Protein AF-A0A2H3NJK3-F1 (afdb_monomer_lite)

pLDDT: mean 88.52, std 10.01, range [48.5, 97.75]

InterPro domains:
  IPR049500 Peptidase M50B-like [PF13398] (13-156)
  IPR049500 Peptidase M50B-like [PF13398] (174-285)

Sequence (298 aa):
MTSRSAQTLLAAAVAVVAVCMMVPYGMWLIYPFDLVGTFIHEAGHALAAVGTGGSVEQFVIRLDTSGYVSYRGGVRLIATPAGYLSSVAVGAALLVAGTQATRVRTALWSTAGGLLVVTAFFSGYGASLLAFGAFISGLLMCAFARTSGSQAQAALHSTAGSAPRRPARSWPRRLALFAGLALMGGALVYIFITGGLLAWAVGGLMALVLWSVAAYAPPRWQQGTVIFLGVQLALDGLNSILTLWTLTRSDHAHNDAATMAGLTGLPAEFWAGAWGLLSLLVIAGALRHYGRTTQTPA

Radius of gyration: 23.92 Å; chains: 1; bounding box: 52×49×86 Å

Organism: NCBI:txid1469170

Secondary structure (DSSP, 8-state):
--HHHHHHHHHHHHHHHHHHHHSTTHHHHHHHHHHHHHHHHHHHHHHHHHHTT-EEEEEEE-TTS-EEEEEESS-HHHHHHHHHHHHHHHHHHHHHHTT-HHHHHHHHHHHHHHHHHHHHHHSBSS-HHHHHHHHHHHHHHHHHHHHHHHHHHHHHHHTTTS--PPPP--HHHHHHHHHHHHHHHHHHHHHHHTT-HHHHHHHHHHHHHHHHHHHHS-HHHHHHHHHHHHHHHHHHHHHHHHHHHHHHTSTT---HHHHHHHHHSS-HHHHHHHHHHHHHHHHHHHHHHHHHHHHS--

Foldseek 3Di:
DALVLLVVLLVVLLCLLVVLVVDVNSCVVCQLLLLVLQLQLQLQLQCQQVVQPKHWFAWAGDSVSHIHTDIGHGDLVRNLLRSLQRLLLLLLVLLLLLLPLVSLLVNLLVLLVSLVVSLCCHQFGRCSVVLVVLLVQLVVLLVVLVVVVVVLVVVCVVCVPDDDDDRDPNVVSVVSNVSSVCSNVVSQVRSVVRNRNVSCCSSVVSSVVSVCCSVPNDSSSSSSVSSSSSSSSLVSSLVVLVVQLVVLPPPDDDGSLVVVCVVPVDRSNVVSVVSNVVSVVSNVVSVVSSVVSNPDDD

Structure (mmCIF, N/CA/C/O backbone):
data_AF-A0A2H3NJK3-F1
#
_entry.id   AF-A0A2H3NJK3-F1
#
loop_
_atom_site.group_PDB
_atom_site.id
_atom_site.type_symbol
_atom_site.label_atom_id
_atom_site.label_alt_id
_atom_site.label_comp_id
_atom_site.label_asym_id
_atom_site.label_entity_id
_atom_site.label_seq_id
_atom_site.pdbx_PDB_ins_code
_atom_site.Cartn_x
_atom_site.Cartn_y
_atom_site.Cartn_z
_atom_site.occupancy
_atom_site.B_iso_or_equiv
_atom_site.auth_seq_id
_atom_site.auth_comp_id
_atom_site.auth_asym_id
_atom_site.auth_atom_id
_atom_site.pdbx_PDB_model_num
ATOM 1 N N . MET A 1 1 ? -25.051 11.080 6.858 1.00 52.09 1 MET A N 1
ATOM 2 C CA . MET A 1 1 ? -23.961 12.039 6.551 1.00 52.09 1 MET A CA 1
ATOM 3 C C . MET A 1 1 ? -24.199 12.557 5.143 1.00 52.09 1 MET A C 1
ATOM 5 O O . MET A 1 1 ? -24.591 11.757 4.306 1.00 52.09 1 MET A O 1
ATOM 9 N N . THR A 1 2 ? -24.096 13.867 4.911 1.00 57.91 2 THR A N 1
ATOM 10 C CA . THR A 1 2 ? -24.557 14.514 3.669 1.00 57.91 2 THR A CA 1
ATOM 11 C C . THR A 1 2 ? -23.484 14.485 2.582 1.00 57.91 2 THR A C 1
ATOM 13 O O . THR A 1 2 ? -22.291 14.499 2.870 1.00 57.91 2 THR A O 1
ATOM 16 N N . SER A 1 3 ? -23.890 14.494 1.316 1.00 63.75 3 SER A N 1
ATOM 17 C CA . SER A 1 3 ? -22.975 14.514 0.169 1.00 63.75 3 SER A CA 1
ATOM 18 C C . SER A 1 3 ? -21.957 15.664 0.183 1.00 63.75 3 SER A C 1
ATOM 20 O O . SER A 1 3 ? -20.823 15.497 -0.269 1.00 63.75 3 SER A O 1
ATOM 22 N N . ARG A 1 4 ? -22.330 16.810 0.767 1.00 69.81 4 ARG A N 1
ATOM 23 C CA . ARG A 1 4 ? -21.451 17.976 0.938 1.00 69.81 4 ARG A CA 1
ATOM 24 C C . ARG A 1 4 ? -20.228 17.674 1.806 1.00 69.81 4 ARG A C 1
ATOM 26 O O . ARG A 1 4 ? -19.156 18.181 1.503 1.00 69.81 4 ARG A O 1
ATOM 33 N N . SER A 1 5 ? -20.344 16.824 2.835 1.00 77.75 5 SER A N 1
ATOM 34 C CA . SER A 1 5 ? -19.193 16.509 3.695 1.00 77.75 5 SER A CA 1
ATOM 35 C C . SER A 1 5 ? -18.137 15.667 2.975 1.00 77.75 5 SER A C 1
ATOM 37 O O . SER A 1 5 ? -16.946 15.837 3.211 1.00 77.75 5 SER A O 1
ATOM 39 N N . ALA A 1 6 ? -18.556 14.782 2.069 1.00 82.44 6 ALA A N 1
ATOM 40 C CA . ALA A 1 6 ? -17.645 13.973 1.263 1.00 82.44 6 ALA A CA 1
ATOM 41 C C . ALA A 1 6 ? -16.830 14.862 0.305 1.00 82.44 6 ALA A C 1
ATOM 43 O O . ALA A 1 6 ? -15.604 14.815 0.305 1.00 82.44 6 ALA A O 1
ATOM 44 N N . GLN A 1 7 ? -17.492 15.768 -0.424 1.00 86.19 7 GLN A N 1
ATOM 45 C CA . GLN A 1 7 ? -16.813 16.721 -1.313 1.00 86.19 7 GLN A CA 1
ATOM 46 C C . GLN A 1 7 ? -15.809 17.606 -0.568 1.00 86.19 7 GLN A C 1
ATOM 48 O O . GLN A 1 7 ? -14.695 17.797 -1.049 1.00 86.19 7 GLN A O 1
ATOM 53 N N . THR A 1 8 ? -16.165 18.099 0.624 1.00 89.00 8 THR A N 1
ATOM 54 C CA . THR A 1 8 ? -15.231 18.885 1.442 1.00 89.00 8 THR A CA 1
ATOM 55 C C . THR A 1 8 ? -14.030 18.063 1.899 1.00 89.00 8 THR A C 1
ATOM 57 O O . THR A 1 8 ? -12.921 18.582 1.897 1.00 89.00 8 THR A O 1
ATOM 60 N N . LEU A 1 9 ? -14.221 16.784 2.251 1.00 92.06 9 LEU A N 1
ATOM 61 C CA . LEU A 1 9 ? -13.120 15.896 2.638 1.00 92.06 9 LEU A CA 1
ATOM 62 C C . LEU A 1 9 ? -12.199 15.593 1.456 1.00 92.06 9 LEU A C 1
ATOM 64 O O . LEU A 1 9 ? -10.986 15.597 1.627 1.00 92.06 9 LEU A O 1
ATOM 68 N N . LEU A 1 10 ? -12.756 15.373 0.262 1.00 93.50 10 LEU A N 1
ATOM 69 C CA . LEU A 1 10 ? -11.970 15.176 -0.955 1.00 93.50 10 LEU A CA 1
ATOM 70 C C . LEU A 1 10 ? -11.161 16.426 -1.304 1.00 93.50 10 LEU A C 1
ATOM 72 O O . LEU A 1 10 ? -9.958 16.326 -1.516 1.00 93.50 10 LEU A O 1
ATOM 76 N N . ALA A 1 11 ? -11.801 17.598 -1.324 1.00 92.88 11 ALA A N 1
ATOM 77 C CA . ALA A 1 11 ? -11.120 18.859 -1.602 1.00 92.88 11 ALA A CA 1
ATOM 78 C C . ALA A 1 11 ? -10.016 19.139 -0.573 1.00 92.88 11 ALA A C 1
ATOM 80 O O . ALA A 1 11 ? -8.909 19.511 -0.952 1.00 92.88 11 ALA A O 1
ATOM 81 N N . ALA A 1 12 ? -10.289 18.898 0.714 1.00 94.62 12 ALA A N 1
ATOM 82 C CA . ALA A 1 12 ? -9.295 19.026 1.773 1.00 94.62 12 ALA A CA 1
ATOM 83 C C . ALA A 1 12 ? -8.137 18.036 1.594 1.00 94.62 12 ALA A C 1
ATOM 85 O O . ALA A 1 12 ? -6.987 18.444 1.690 1.00 94.62 12 ALA A O 1
ATOM 86 N N . ALA A 1 13 ? -8.411 16.764 1.290 1.00 94.94 13 ALA A N 1
ATOM 87 C CA . ALA A 1 13 ? -7.374 15.763 1.050 1.00 94.94 13 ALA A CA 1
ATOM 88 C C . ALA A 1 13 ? -6.483 16.143 -0.141 1.00 94.94 13 ALA A C 1
ATOM 90 O O . ALA A 1 13 ? -5.266 16.157 -0.003 1.00 94.94 13 ALA A O 1
ATOM 91 N N . VAL A 1 14 ? -7.075 16.523 -1.279 1.00 94.44 14 VAL A N 1
ATOM 92 C CA . VAL A 1 14 ? -6.327 16.987 -2.461 1.00 94.44 14 VAL A CA 1
ATOM 93 C C . VAL A 1 14 ? -5.483 18.212 -2.126 1.00 94.44 14 VAL A C 1
ATOM 95 O O . VAL A 1 14 ? -4.304 18.239 -2.464 1.00 94.44 14 VAL A O 1
ATOM 98 N N . ALA A 1 15 ? -6.054 19.200 -1.433 1.00 93.31 15 ALA A N 1
ATOM 99 C CA . ALA A 1 15 ? -5.327 20.399 -1.036 1.00 93.31 15 ALA A CA 1
ATOM 100 C C . ALA A 1 15 ? -4.159 20.071 -0.098 1.00 93.31 15 ALA A C 1
ATOM 102 O O . ALA A 1 15 ? -3.058 20.555 -0.323 1.00 93.31 15 ALA A O 1
ATOM 103 N N . VAL A 1 16 ? -4.372 19.226 0.916 1.00 93.81 16 VAL A N 1
ATOM 104 C CA . VAL A 1 16 ? -3.317 18.817 1.854 1.00 93.81 16 VAL A CA 1
ATOM 105 C C . VAL A 1 16 ? -2.183 18.121 1.113 1.00 93.81 16 VAL A C 1
ATOM 107 O O . VAL A 1 16 ? -1.038 18.534 1.273 1.00 93.81 16 VAL A O 1
ATOM 110 N N . VAL A 1 17 ? -2.482 17.122 0.277 1.00 92.44 17 VAL A N 1
ATOM 111 C CA . VAL A 1 17 ? -1.447 16.390 -0.468 1.00 92.44 17 VAL A CA 1
ATOM 112 C C . VAL A 1 17 ? -0.703 17.328 -1.418 1.00 92.44 17 VAL A C 1
ATOM 114 O O . VAL A 1 17 ? 0.519 17.410 -1.355 1.00 92.44 17 VAL A O 1
ATOM 117 N N . ALA A 1 18 ? -1.421 18.116 -2.224 1.00 89.88 18 ALA A N 1
ATOM 118 C CA . ALA A 1 18 ? -0.808 19.052 -3.163 1.00 89.88 18 ALA A CA 1
ATOM 119 C C . ALA A 1 18 ? 0.072 20.097 -2.458 1.00 89.88 18 ALA A C 1
ATOM 121 O O . ALA A 1 18 ? 1.191 20.348 -2.890 1.00 89.88 18 ALA A O 1
ATOM 122 N N . VAL A 1 19 ? -0.391 20.680 -1.348 1.00 91.12 19 VAL A N 1
ATOM 123 C CA . VAL A 1 19 ? 0.400 21.643 -0.566 1.00 91.12 19 VAL A CA 1
ATOM 124 C C . VAL A 1 19 ? 1.638 20.976 0.028 1.00 91.12 19 VAL A C 1
ATOM 126 O O . VAL A 1 19 ? 2.724 21.549 -0.049 1.00 91.12 19 VAL A O 1
ATOM 129 N N . CYS A 1 20 ? 1.514 19.760 0.567 1.00 90.56 20 CYS A N 1
ATOM 130 C CA . CYS A 1 20 ? 2.657 19.025 1.114 1.00 90.56 20 CYS A CA 1
ATOM 131 C C . CYS A 1 20 ? 3.730 18.743 0.054 1.00 90.56 20 CYS A C 1
ATOM 133 O O . CYS A 1 20 ? 4.914 18.781 0.376 1.00 90.56 20 CYS A O 1
ATOM 135 N N . MET A 1 21 ? 3.335 18.530 -1.203 1.00 85.25 21 MET A N 1
ATOM 136 C CA . MET A 1 21 ? 4.277 18.351 -2.311 1.00 85.25 21 MET A CA 1
ATOM 137 C C . MET A 1 21 ? 4.976 19.652 -2.740 1.00 85.25 21 MET A C 1
ATOM 139 O O . MET A 1 21 ? 6.043 19.594 -3.344 1.00 85.25 21 MET A O 1
ATOM 143 N N . MET A 1 22 ? 4.396 20.825 -2.458 1.00 85.69 22 MET A N 1
ATOM 144 C CA . MET A 1 22 ? 4.922 22.124 -2.911 1.00 85.69 22 MET A CA 1
ATOM 145 C C . MET A 1 22 ? 5.728 22.873 -1.841 1.00 85.69 22 MET A C 1
ATOM 147 O O . MET A 1 22 ? 6.575 23.702 -2.172 1.00 85.69 22 MET A O 1
ATOM 151 N N . VAL A 1 23 ? 5.447 22.639 -0.557 1.00 88.06 23 VAL A N 1
ATOM 152 C CA . VAL A 1 23 ? 6.047 23.394 0.553 1.00 88.06 23 VAL A CA 1
ATOM 153 C C . VAL A 1 23 ? 7.302 22.683 1.079 1.00 88.06 23 VAL A C 1
ATOM 155 O O . VAL A 1 23 ? 7.277 21.462 1.268 1.00 88.06 23 VAL A O 1
ATOM 158 N N . PRO A 1 24 ? 8.389 23.418 1.396 1.00 80.44 24 PRO A N 1
ATOM 159 C CA . PRO A 1 24 ? 9.543 22.856 2.089 1.00 80.44 24 PRO A CA 1
ATOM 160 C C . PRO A 1 24 ? 9.114 22.101 3.350 1.00 80.44 24 PRO A C 1
ATOM 162 O O . PRO A 1 24 ? 8.311 22.593 4.138 1.00 80.44 24 PRO A O 1
ATOM 165 N N . TYR A 1 25 ? 9.650 20.899 3.538 1.00 84.50 25 TYR A N 1
ATOM 166 C CA . TYR A 1 25 ? 9.300 19.963 4.612 1.00 84.50 25 TYR A CA 1
ATOM 167 C C . TYR A 1 25 ? 7.907 19.318 4.556 1.00 84.50 25 TYR A C 1
ATOM 169 O O . TYR A 1 25 ? 7.662 18.398 5.335 1.00 84.50 25 TYR A O 1
ATOM 177 N N . GLY A 1 26 ? 7.021 19.707 3.633 1.00 84.62 26 GLY A N 1
ATOM 178 C CA . GLY A 1 26 ? 5.710 19.067 3.476 1.00 84.62 26 GLY A CA 1
ATOM 179 C C . GLY A 1 26 ? 5.817 17.570 3.160 1.00 84.62 26 GLY A C 1
ATOM 180 O O . GLY A 1 26 ? 5.035 16.771 3.672 1.00 84.62 26 GLY A O 1
ATOM 181 N N . MET A 1 27 ? 6.877 17.176 2.449 1.00 84.88 27 MET A N 1
ATOM 182 C CA . MET A 1 27 ? 7.218 15.774 2.196 1.00 84.88 27 MET A CA 1
ATOM 183 C C . MET A 1 27 ? 7.391 14.952 3.480 1.00 84.88 27 MET A C 1
ATOM 185 O O . MET A 1 27 ? 6.996 13.798 3.495 1.00 84.88 27 MET A O 1
ATOM 189 N N . TRP A 1 28 ? 7.890 15.517 4.589 1.00 87.69 28 TRP A N 1
ATOM 190 C CA . TRP A 1 28 ? 8.023 14.766 5.850 1.00 87.69 28 TRP A CA 1
ATOM 191 C C . TRP A 1 28 ? 6.674 14.385 6.462 1.00 87.69 28 TRP A C 1
ATOM 193 O O . TRP A 1 28 ? 6.583 13.381 7.167 1.00 87.69 28 TRP A O 1
ATOM 203 N N . LEU A 1 29 ? 5.627 15.174 6.200 1.00 88.56 29 LEU A N 1
ATOM 204 C CA . LEU A 1 29 ? 4.284 14.891 6.695 1.00 88.56 29 LEU A CA 1
ATOM 205 C C . LEU A 1 29 ? 3.629 13.743 5.918 1.00 88.56 29 LEU A C 1
ATOM 207 O O . LEU A 1 29 ? 2.942 12.916 6.518 1.00 88.56 29 LEU A O 1
ATOM 211 N N . ILE A 1 30 ? 3.850 13.688 4.600 1.00 90.12 30 ILE A N 1
ATOM 212 C CA . ILE A 1 30 ? 3.284 12.646 3.732 1.00 90.12 30 ILE A CA 1
ATOM 213 C C . ILE A 1 30 ? 4.180 11.410 3.584 1.00 90.12 30 ILE A C 1
ATOM 215 O O . ILE A 1 30 ? 3.674 10.340 3.262 1.00 90.12 30 ILE A O 1
ATOM 219 N N . TYR A 1 31 ? 5.460 11.510 3.947 1.00 92.50 31 TYR A N 1
ATOM 220 C CA . TYR A 1 31 ? 6.465 10.445 3.892 1.00 92.50 31 TYR A CA 1
ATOM 221 C C . TYR A 1 31 ? 5.995 9.055 4.367 1.00 92.50 31 TYR A C 1
ATOM 223 O O . TYR A 1 31 ? 6.188 8.081 3.637 1.00 92.50 31 TYR A O 1
ATOM 231 N N . PRO A 1 32 ? 5.357 8.889 5.548 1.00 91.62 32 PRO A N 1
ATOM 232 C CA . PRO A 1 32 ? 4.883 7.568 5.966 1.00 91.62 32 PRO A CA 1
ATOM 233 C C . PRO A 1 32 ? 3.800 6.991 5.041 1.00 91.62 32 PRO A C 1
ATOM 235 O O . PRO A 1 32 ? 3.645 5.774 4.981 1.00 91.62 32 PRO A O 1
ATOM 238 N N . PHE A 1 33 ? 3.059 7.833 4.318 1.00 93.25 33 PHE A N 1
ATOM 239 C CA . PHE A 1 33 ? 2.086 7.407 3.317 1.00 93.25 33 PHE A CA 1
ATOM 240 C C . PHE A 1 33 ? 2.730 7.160 1.945 1.00 93.25 33 PHE A C 1
ATOM 242 O O . PHE A 1 33 ? 2.293 6.240 1.259 1.00 93.25 33 PHE A O 1
ATOM 249 N N . ASP A 1 34 ? 3.797 7.877 1.587 1.00 93.25 34 ASP A N 1
ATOM 250 C CA . ASP A 1 34 ? 4.602 7.598 0.383 1.00 93.25 34 ASP A CA 1
ATOM 251 C C . ASP A 1 34 ? 5.285 6.226 0.477 1.00 93.25 34 ASP A C 1
ATOM 253 O O . ASP A 1 34 ? 5.268 5.434 -0.466 1.00 93.25 34 ASP A O 1
ATOM 257 N N . LEU A 1 35 ? 5.791 5.867 1.664 1.00 94.88 35 LEU A N 1
ATOM 258 C CA . LEU A 1 35 ? 6.289 4.513 1.930 1.00 94.88 35 LEU A CA 1
ATOM 259 C C . LEU A 1 35 ? 5.201 3.446 1.745 1.00 94.88 35 LEU A C 1
ATOM 261 O O . LEU A 1 35 ? 5.496 2.333 1.312 1.00 94.88 35 LEU A O 1
ATOM 265 N N . VAL A 1 36 ? 3.940 3.765 2.053 1.00 94.62 36 VAL A N 1
ATOM 266 C CA . VAL A 1 36 ? 2.805 2.859 1.815 1.00 94.62 36 VAL A CA 1
ATOM 267 C C . VAL A 1 36 ? 2.442 2.797 0.334 1.00 94.62 36 VAL A C 1
ATOM 269 O O . VAL A 1 36 ? 2.119 1.713 -0.148 1.00 94.62 36 VAL A O 1
ATOM 272 N N . GLY A 1 37 ? 2.534 3.909 -0.398 1.00 95.56 37 GLY A N 1
ATOM 273 C CA . GLY A 1 37 ? 2.406 3.934 -1.859 1.00 95.56 37 GLY A CA 1
ATOM 274 C C . GLY A 1 37 ? 3.435 3.031 -2.531 1.00 95.56 37 GLY A C 1
ATOM 275 O O . GLY A 1 37 ? 3.069 2.142 -3.301 1.00 95.56 37 GLY A O 1
ATOM 276 N N . THR A 1 38 ? 4.693 3.152 -2.109 1.00 95.69 38 THR A N 1
ATOM 277 C CA . THR A 1 38 ? 5.795 2.270 -2.519 1.00 95.69 38 THR A CA 1
ATOM 278 C C . THR A 1 38 ? 5.510 0.816 -2.144 1.00 95.69 38 THR A C 1
ATOM 280 O O . THR A 1 38 ? 5.643 -0.083 -2.965 1.00 95.69 38 THR A O 1
ATOM 283 N N . PHE A 1 39 ? 5.047 0.554 -0.919 1.00 96.31 39 PHE A N 1
ATOM 284 C CA . PHE A 1 39 ? 4.693 -0.798 -0.489 1.00 96.31 39 PHE A CA 1
ATOM 285 C C . PHE A 1 39 ? 3.601 -1.421 -1.370 1.00 96.31 39 PHE A C 1
ATOM 287 O O . PHE A 1 39 ? 3.710 -2.584 -1.746 1.00 96.31 39 PHE A O 1
ATOM 294 N N . ILE A 1 40 ? 2.548 -0.671 -1.704 1.00 97.00 40 ILE A N 1
ATOM 295 C CA . ILE A 1 40 ? 1.446 -1.148 -2.555 1.00 97.00 40 ILE A CA 1
ATOM 296 C C . ILE A 1 40 ? 1.909 -1.358 -4.003 1.00 97.00 40 ILE A C 1
ATOM 298 O O . ILE A 1 40 ? 1.452 -2.304 -4.653 1.00 97.00 40 ILE A O 1
ATOM 302 N N . HIS A 1 41 ? 2.832 -0.525 -4.481 1.00 96.62 41 HIS A N 1
ATOM 303 C CA . HIS A 1 41 ? 3.481 -0.686 -5.777 1.00 96.62 41 HIS A CA 1
ATOM 304 C C . HIS A 1 41 ? 4.244 -2.015 -5.836 1.00 96.62 41 HIS A C 1
ATOM 306 O O . HIS A 1 41 ? 3.923 -2.898 -6.630 1.00 96.62 41 HIS A O 1
ATOM 312 N N . GLU A 1 42 ? 5.167 -2.233 -4.902 1.00 96.62 42 GLU A N 1
ATOM 313 C CA . GLU A 1 42 ? 5.924 -3.484 -4.818 1.00 96.62 42 GLU A CA 1
ATOM 314 C C . GLU A 1 42 ? 5.009 -4.703 -4.612 1.00 96.62 42 GLU A C 1
ATOM 316 O O . GLU A 1 42 ? 5.188 -5.763 -5.221 1.00 96.62 42 GLU A O 1
ATOM 321 N N . ALA A 1 43 ? 3.953 -4.550 -3.808 1.00 96.62 43 ALA A N 1
ATOM 322 C CA . ALA A 1 43 ? 2.951 -5.591 -3.609 1.00 96.62 43 ALA A CA 1
ATOM 323 C C . ALA A 1 43 ? 2.230 -5.952 -4.912 1.00 96.62 43 ALA A C 1
ATOM 325 O O . ALA A 1 43 ? 1.889 -7.116 -5.111 1.00 96.62 43 ALA A O 1
ATOM 326 N N . GLY A 1 44 ? 2.016 -4.983 -5.805 1.00 97.44 44 GLY A N 1
ATOM 327 C CA . GLY A 1 44 ? 1.441 -5.199 -7.129 1.00 97.44 44 GLY A CA 1
ATOM 328 C C . GLY A 1 44 ? 2.265 -6.187 -7.948 1.00 97.44 44 GLY A C 1
ATOM 329 O O . GLY A 1 44 ? 1.721 -7.194 -8.409 1.00 97.44 44 GLY A O 1
ATOM 330 N N . HIS A 1 45 ? 3.577 -5.959 -8.062 1.00 97.06 45 HIS A N 1
ATOM 331 C CA . HIS A 1 45 ? 4.485 -6.887 -8.745 1.00 97.06 45 HIS A CA 1
ATOM 332 C C . HIS A 1 45 ? 4.469 -8.275 -8.104 1.00 97.06 45 HIS A C 1
ATOM 334 O O . HIS A 1 45 ? 4.294 -9.276 -8.800 1.00 97.06 45 HIS A O 1
ATOM 340 N N . ALA A 1 46 ? 4.601 -8.334 -6.775 1.00 96.00 46 ALA A N 1
ATOM 341 C CA . ALA A 1 46 ? 4.622 -9.577 -6.010 1.00 96.00 46 ALA A CA 1
ATOM 342 C C . ALA A 1 46 ? 3.347 -10.413 -6.216 1.00 96.00 46 ALA A C 1
ATOM 344 O O . ALA A 1 46 ? 3.412 -11.599 -6.550 1.00 96.00 46 ALA A O 1
ATOM 345 N N . LEU A 1 47 ? 2.179 -9.786 -6.058 1.00 97.06 47 LEU A N 1
ATOM 346 C CA . LEU A 1 47 ? 0.882 -10.443 -6.199 1.00 97.06 47 LEU A CA 1
ATOM 347 C C . LEU A 1 47 ? 0.628 -10.892 -7.637 1.00 97.06 47 LEU A C 1
ATOM 349 O O . LEU A 1 47 ? 0.121 -11.991 -7.846 1.00 97.06 47 LEU A O 1
ATOM 353 N N . ALA A 1 48 ? 0.999 -10.082 -8.628 1.00 97.75 48 ALA A N 1
ATOM 354 C CA . ALA A 1 48 ? 0.847 -10.442 -10.032 1.00 97.75 48 ALA A CA 1
ATOM 355 C C . ALA A 1 48 ? 1.797 -11.575 -10.451 1.00 97.75 48 ALA A C 1
ATOM 357 O O . ALA A 1 48 ? 1.383 -12.488 -11.168 1.00 97.75 48 ALA A O 1
ATOM 358 N N . ALA A 1 49 ? 3.043 -11.570 -9.971 1.00 96.81 49 ALA A N 1
ATOM 359 C CA . ALA A 1 49 ? 3.990 -12.655 -10.209 1.00 96.81 49 ALA A CA 1
ATOM 360 C C . ALA A 1 49 ? 3.467 -13.979 -9.636 1.00 96.81 49 ALA A C 1
ATOM 362 O O . ALA A 1 49 ? 3.364 -14.966 -10.362 1.00 96.81 49 ALA A O 1
ATOM 363 N N . VAL A 1 50 ? 3.051 -13.993 -8.366 1.00 95.75 50 VAL A N 1
ATOM 364 C CA . VAL A 1 50 ? 2.507 -15.199 -7.716 1.00 95.75 50 VAL A CA 1
ATOM 365 C C . VAL A 1 50 ? 1.188 -15.636 -8.346 1.00 95.75 50 VAL A C 1
ATOM 367 O O . VAL A 1 50 ? 1.008 -16.813 -8.651 1.00 95.75 50 VAL A O 1
ATOM 370 N N . GLY A 1 51 ? 0.282 -14.694 -8.618 1.00 97.06 51 GLY A N 1
ATOM 371 C CA . GLY A 1 51 ? -1.013 -14.969 -9.245 1.00 97.06 51 GLY A CA 1
ATOM 372 C C . GLY A 1 51 ? -0.910 -15.546 -10.659 1.00 97.06 51 GLY A C 1
ATOM 373 O O . GLY A 1 51 ? -1.858 -16.160 -11.140 1.00 97.06 51 GLY A O 1
ATOM 374 N N . THR A 1 52 ? 0.244 -15.396 -11.311 1.00 97.56 52 THR A N 1
ATOM 375 C CA . THR A 1 52 ? 0.532 -15.959 -12.638 1.00 97.56 52 THR A CA 1
ATOM 376 C C . THR A 1 52 ? 1.449 -17.187 -12.587 1.00 97.56 52 THR A C 1
ATOM 378 O O . THR A 1 52 ? 1.959 -17.616 -13.621 1.00 97.56 52 THR A O 1
ATOM 381 N N . GLY A 1 53 ? 1.640 -17.781 -11.402 1.00 95.88 53 GLY A N 1
ATOM 382 C CA . GLY A 1 53 ? 2.395 -19.024 -11.204 1.00 95.88 53 GLY A CA 1
ATOM 383 C C . GLY A 1 53 ? 3.879 -18.839 -10.871 1.00 95.88 53 GLY A C 1
ATOM 384 O O . GLY A 1 53 ? 4.649 -19.788 -10.986 1.00 95.88 53 GLY A O 1
ATOM 385 N N . GLY A 1 54 ? 4.299 -17.629 -10.501 1.00 95.25 54 GLY A N 1
ATOM 386 C CA . GLY A 1 54 ? 5.651 -17.332 -10.030 1.00 95.25 54 GLY A CA 1
ATOM 387 C C . GLY A 1 54 ? 5.809 -17.400 -8.509 1.00 95.25 54 GLY A C 1
ATOM 388 O O . GLY A 1 54 ? 4.894 -17.752 -7.766 1.00 95.25 54 GLY A O 1
ATOM 389 N N . SER A 1 55 ? 6.991 -17.012 -8.039 1.00 93.06 55 SER A N 1
ATOM 390 C CA . SER A 1 55 ? 7.348 -16.901 -6.624 1.00 93.06 55 SER A CA 1
ATOM 391 C C . SER A 1 55 ? 8.164 -15.637 -6.371 1.00 93.06 55 SER A C 1
ATOM 393 O O . SER A 1 55 ? 9.052 -15.308 -7.158 1.00 93.06 55 SER A O 1
ATOM 395 N N . VAL A 1 56 ? 7.910 -14.962 -5.252 1.00 93.44 56 VAL A N 1
ATOM 396 C CA . VAL A 1 56 ? 8.702 -13.807 -4.806 1.00 93.44 56 VAL A CA 1
ATOM 397 C C . VAL A 1 56 ? 9.948 -14.296 -4.082 1.00 93.44 56 VAL A C 1
ATOM 399 O O . VAL A 1 56 ? 9.857 -15.110 -3.166 1.00 93.44 56 VAL A O 1
ATOM 402 N N . GLU A 1 57 ? 11.108 -13.793 -4.488 1.00 91.12 57 GLU A N 1
ATOM 403 C CA . GLU A 1 57 ? 12.387 -14.102 -3.847 1.00 91.12 57 GLU A CA 1
ATOM 404 C C . GLU A 1 57 ? 12.743 -13.076 -2.783 1.00 91.12 57 GLU A C 1
ATOM 406 O O . GLU A 1 57 ? 13.230 -13.431 -1.710 1.00 91.12 57 GLU A O 1
ATOM 411 N N . GLN A 1 58 ? 12.495 -11.805 -3.097 1.00 90.38 58 GLN A N 1
ATOM 412 C CA . GLN A 1 58 ? 12.852 -10.690 -2.244 1.00 90.38 58 GLN A CA 1
ATOM 413 C C . GLN A 1 58 ? 11.851 -9.550 -2.414 1.00 90.38 58 GLN A C 1
ATOM 415 O O . GLN 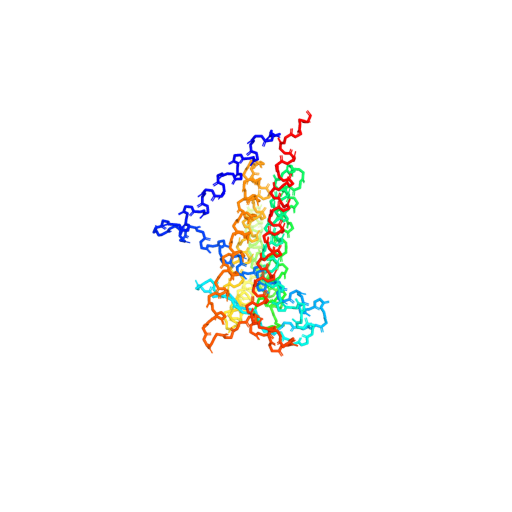A 1 58 ? 11.505 -9.190 -3.537 1.00 90.38 58 GLN A O 1
ATOM 420 N N . PHE A 1 59 ? 11.439 -8.966 -1.291 1.00 93.12 59 PHE A N 1
ATOM 421 C CA . PHE A 1 59 ? 10.620 -7.758 -1.219 1.00 93.12 59 PHE A CA 1
ATOM 422 C C . PHE A 1 59 ? 11.283 -6.778 -0.256 1.00 93.12 59 PHE A C 1
ATOM 424 O O . PHE A 1 59 ? 11.427 -7.081 0.934 1.00 93.12 59 PHE A O 1
ATOM 431 N N . VAL A 1 60 ? 11.693 -5.614 -0.756 1.00 91.50 60 VAL A N 1
ATOM 432 C CA . VAL A 1 60 ? 12.394 -4.604 0.044 1.00 91.50 60 VAL A CA 1
ATOM 433 C C . VAL A 1 60 ? 11.778 -3.233 -0.180 1.00 91.50 60 VAL A C 1
ATOM 435 O O . VAL A 1 60 ? 11.556 -2.811 -1.310 1.00 91.50 60 VAL A O 1
ATOM 438 N N . ILE A 1 61 ? 11.583 -2.518 0.925 1.00 94.12 61 ILE A N 1
ATOM 439 C CA . ILE A 1 61 ? 11.257 -1.091 0.950 1.00 94.12 61 ILE A CA 1
ATOM 440 C C . ILE A 1 61 ? 12.456 -0.359 1.543 1.00 94.12 61 ILE A C 1
ATOM 442 O O . ILE A 1 61 ? 13.059 -0.845 2.505 1.00 94.12 61 ILE A O 1
ATOM 446 N N . ARG A 1 62 ? 12.804 0.799 0.981 1.00 93.19 62 ARG A N 1
ATOM 447 C CA . ARG A 1 62 ? 13.916 1.646 1.427 1.00 93.19 62 ARG A CA 1
ATOM 448 C C . ARG A 1 62 ? 13.413 2.984 1.966 1.00 93.19 62 ARG A C 1
ATOM 450 O O . ARG A 1 62 ? 12.314 3.438 1.664 1.00 93.19 62 ARG A O 1
ATOM 457 N N . LEU A 1 63 ? 14.235 3.614 2.808 1.00 92.50 63 LEU A N 1
ATOM 458 C CA . LEU A 1 63 ? 13.902 4.890 3.455 1.00 92.50 63 LEU A CA 1
ATOM 459 C C . LEU A 1 63 ? 13.852 6.069 2.474 1.00 92.50 63 LEU A C 1
ATOM 461 O O . LEU A 1 63 ? 13.306 7.112 2.808 1.00 92.50 63 LEU A O 1
ATOM 465 N N . ASP A 1 64 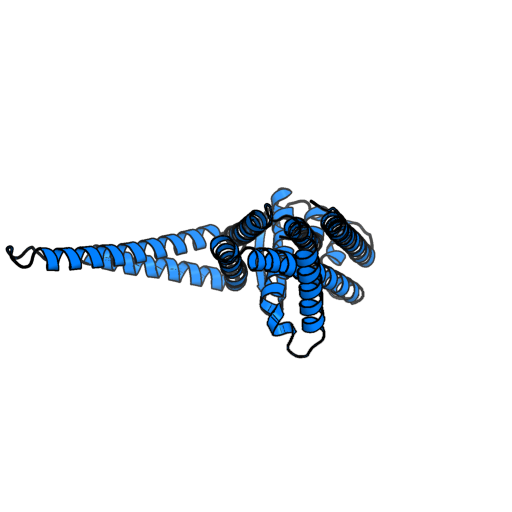? 14.394 5.923 1.274 1.00 92.06 64 ASP A N 1
ATOM 466 C CA . ASP A 1 64 ? 14.335 6.922 0.206 1.00 92.06 64 ASP A CA 1
ATOM 467 C C . ASP A 1 64 ? 13.041 6.827 -0.624 1.00 92.06 64 ASP A C 1
ATOM 469 O O . ASP A 1 64 ? 12.995 7.353 -1.731 1.00 92.06 64 ASP A O 1
ATOM 473 N N . THR A 1 65 ? 11.998 6.154 -0.112 1.00 91.62 65 THR A N 1
ATOM 474 C CA . THR A 1 65 ? 10.714 5.891 -0.801 1.00 91.62 65 THR A CA 1
ATOM 475 C C . THR A 1 65 ? 10.840 5.074 -2.086 1.00 91.62 65 THR A C 1
ATOM 477 O O . THR A 1 65 ? 9.914 5.009 -2.882 1.00 91.62 65 THR A O 1
ATOM 480 N N . SER A 1 66 ? 11.974 4.407 -2.294 1.00 91.12 66 SER A N 1
ATOM 481 C CA . SER A 1 66 ? 12.097 3.405 -3.345 1.00 91.12 66 SER A CA 1
ATOM 482 C C . SER A 1 66 ? 11.891 1.996 -2.790 1.00 91.12 66 SER A C 1
ATOM 484 O O . SER A 1 66 ? 12.036 1.732 -1.591 1.00 91.12 66 SER A O 1
ATOM 486 N N . GLY A 1 67 ? 11.565 1.069 -3.676 1.00 91.81 67 GLY A N 1
ATOM 487 C CA . GLY A 1 67 ? 11.437 -0.345 -3.375 1.00 91.81 67 GLY A CA 1
ATOM 488 C C . GLY A 1 67 ? 12.006 -1.176 -4.510 1.00 91.81 67 GLY A C 1
ATOM 489 O O . GLY A 1 67 ? 12.454 -0.641 -5.527 1.00 91.81 67 GLY A O 1
ATOM 490 N N . TYR A 1 68 ? 12.067 -2.481 -4.286 1.00 91.12 68 TYR A N 1
ATOM 491 C CA . TYR A 1 68 ? 12.137 -3.432 -5.384 1.00 91.12 68 TYR A CA 1
ATOM 492 C C . TYR A 1 68 ? 11.621 -4.797 -4.947 1.00 91.12 68 TYR A C 1
ATOM 494 O O . TYR A 1 68 ? 11.770 -5.216 -3.788 1.00 91.12 68 TYR A O 1
ATOM 502 N N . VAL A 1 69 ? 11.100 -5.527 -5.928 1.00 93.69 69 VAL A N 1
ATOM 503 C CA . VAL A 1 69 ? 10.718 -6.927 -5.803 1.00 93.69 69 VAL A CA 1
ATOM 504 C C . VAL A 1 69 ? 11.459 -7.758 -6.837 1.00 93.69 69 VAL A C 1
ATOM 506 O O . VAL A 1 69 ? 11.358 -7.527 -8.039 1.00 93.69 69 VAL A O 1
ATOM 509 N N . SER A 1 70 ? 12.177 -8.775 -6.359 1.00 92.06 70 SER A N 1
ATOM 510 C CA . SER A 1 70 ? 12.695 -9.845 -7.211 1.00 92.06 70 SER A CA 1
ATOM 511 C C . SER A 1 70 ? 11.741 -11.031 -7.164 1.00 92.06 70 SER A C 1
ATOM 513 O O . SER A 1 70 ? 11.343 -11.477 -6.084 1.00 92.06 70 SER A O 1
ATOM 515 N N . TYR A 1 71 ? 11.386 -11.563 -8.328 1.00 93.19 71 TYR A N 1
ATOM 516 C CA . TYR A 1 71 ? 10.528 -12.733 -8.465 1.00 93.19 71 TYR A CA 1
ATOM 517 C C . TYR A 1 71 ? 11.043 -13.663 -9.568 1.00 93.19 71 TYR A C 1
ATOM 519 O O . TYR A 1 71 ? 11.680 -13.234 -10.532 1.00 93.19 71 TYR A O 1
ATOM 527 N N . ARG A 1 72 ? 10.741 -14.956 -9.432 1.00 92.94 72 ARG A N 1
ATOM 528 C CA . ARG A 1 72 ? 11.012 -15.997 -10.433 1.00 92.94 72 ARG A CA 1
ATOM 529 C C . ARG A 1 72 ? 9.712 -16.582 -10.960 1.00 92.94 72 ARG A C 1
ATOM 531 O O . ARG A 1 72 ? 8.750 -16.743 -10.215 1.00 92.94 72 ARG A O 1
ATOM 538 N N . GLY A 1 73 ? 9.704 -16.949 -12.238 1.00 92.81 73 GLY A N 1
ATOM 539 C CA . GLY A 1 73 ? 8.496 -17.439 -12.902 1.00 92.81 73 GLY A CA 1
ATOM 540 C C . GLY A 1 73 ? 7.413 -16.362 -13.021 1.00 92.81 73 GLY A C 1
ATOM 541 O O . GLY A 1 73 ? 7.694 -15.167 -12.918 1.00 92.81 73 GLY A O 1
ATOM 542 N N . GLY A 1 74 ? 6.173 -16.792 -13.253 1.00 93.75 74 GLY A N 1
ATOM 543 C CA . GLY A 1 74 ? 5.055 -15.891 -13.525 1.00 93.75 74 GLY A CA 1
ATOM 544 C C . GLY A 1 74 ? 5.109 -15.255 -14.919 1.00 93.75 74 GLY A C 1
ATOM 545 O O . GLY A 1 74 ? 6.076 -15.387 -15.674 1.00 93.75 74 GLY A O 1
ATOM 546 N N . VAL A 1 75 ? 4.043 -14.546 -15.278 1.00 95.81 75 VAL A N 1
ATOM 547 C CA . VAL A 1 75 ? 3.933 -13.836 -16.555 1.00 95.81 75 VAL A CA 1
ATOM 548 C C . VAL A 1 75 ? 4.449 -12.413 -16.368 1.00 95.81 75 VAL A C 1
ATOM 550 O O . VAL A 1 75 ? 3.732 -11.537 -15.885 1.00 95.81 75 VAL A O 1
ATOM 553 N N . ARG A 1 76 ? 5.694 -12.162 -16.792 1.00 93.94 76 ARG A N 1
ATOM 554 C CA . ARG A 1 76 ? 6.349 -10.842 -16.665 1.00 93.94 76 ARG A CA 1
ATOM 555 C C . ARG A 1 76 ? 5.543 -9.705 -17.301 1.00 93.94 76 ARG A C 1
ATOM 557 O O . ARG A 1 76 ? 5.484 -8.623 -16.737 1.00 93.94 76 ARG A O 1
ATOM 564 N N . LEU A 1 77 ? 4.845 -9.971 -18.410 1.00 94.94 77 LEU A N 1
ATOM 565 C CA . LEU A 1 77 ? 3.962 -8.992 -19.065 1.00 94.94 77 LEU A CA 1
ATOM 566 C C . LEU A 1 77 ? 2.811 -8.502 -18.171 1.00 94.94 77 LEU A C 1
ATOM 568 O O . LEU A 1 77 ? 2.273 -7.428 -18.414 1.00 94.94 77 LEU A O 1
ATOM 572 N N . ILE A 1 78 ? 2.427 -9.282 -17.157 1.00 95.56 78 ILE A N 1
ATOM 573 C CA . ILE A 1 78 ? 1.400 -8.918 -16.174 1.00 95.56 78 ILE A CA 1
ATOM 574 C C . ILE A 1 78 ? 2.063 -8.373 -14.908 1.00 95.56 78 ILE A C 1
ATOM 576 O O . ILE A 1 78 ? 1.615 -7.365 -14.372 1.00 95.56 78 ILE A O 1
ATOM 580 N N . ALA A 1 79 ? 3.140 -9.008 -14.442 1.00 96.19 79 ALA A N 1
ATOM 581 C CA . ALA A 1 79 ? 3.808 -8.625 -13.204 1.00 96.19 79 ALA A CA 1
ATOM 582 C C . ALA A 1 79 ? 4.519 -7.268 -13.290 1.00 96.19 79 ALA A C 1
ATOM 584 O O . ALA A 1 79 ? 4.428 -6.483 -12.354 1.00 96.19 79 ALA A O 1
ATOM 585 N N . THR A 1 80 ? 5.179 -6.951 -14.403 1.00 94.00 80 THR A N 1
ATOM 586 C CA . THR A 1 80 ? 5.915 -5.690 -14.576 1.00 94.00 80 THR A CA 1
ATOM 587 C C . THR A 1 80 ? 5.032 -4.433 -14.553 1.00 94.00 80 THR A C 1
ATOM 589 O O . THR A 1 80 ? 5.377 -3.504 -13.842 1.00 94.00 80 THR A O 1
ATOM 592 N N . PRO A 1 81 ? 3.874 -4.340 -15.230 1.00 94.38 81 PRO A N 1
ATOM 593 C CA . PRO A 1 81 ? 3.009 -3.162 -15.080 1.00 94.38 81 PRO A CA 1
ATOM 594 C C . PRO A 1 81 ? 2.264 -3.101 -13.737 1.00 94.38 81 PRO A C 1
ATOM 596 O O . PRO A 1 81 ? 1.700 -2.059 -13.396 1.00 94.38 81 PRO A O 1
ATOM 599 N N . ALA A 1 82 ? 2.197 -4.209 -12.991 1.00 96.31 82 ALA A N 1
ATOM 600 C CA . ALA A 1 82 ? 1.296 -4.331 -11.851 1.00 96.31 82 ALA A CA 1
ATOM 601 C C . ALA A 1 82 ? 1.590 -3.340 -10.722 1.00 96.31 82 ALA A C 1
ATOM 603 O O . ALA A 1 82 ? 0.641 -2.945 -10.053 1.00 96.31 82 ALA A O 1
ATOM 604 N N . GLY A 1 83 ? 2.842 -2.912 -10.527 1.00 93.69 83 GLY A N 1
ATOM 605 C CA . GLY A 1 83 ? 3.175 -1.971 -9.460 1.00 93.69 83 GLY A CA 1
ATOM 606 C C . GLY A 1 83 ? 2.556 -0.590 -9.656 1.00 93.69 83 GLY A C 1
ATOM 607 O O . GLY A 1 83 ? 1.849 -0.087 -8.785 1.00 93.69 83 GLY A O 1
ATOM 608 N N . TYR A 1 84 ? 2.726 0.018 -10.832 1.00 92.50 84 TYR A N 1
ATOM 609 C CA . TYR A 1 84 ? 2.113 1.324 -11.112 1.00 92.50 84 TYR A CA 1
ATOM 610 C C . TYR A 1 84 ? 0.583 1.252 -11.094 1.00 92.50 84 TYR A C 1
ATOM 612 O O . TYR A 1 84 ? -0.091 2.132 -10.553 1.00 92.50 84 TYR A O 1
ATOM 620 N N . LEU A 1 85 ? 0.026 0.187 -11.675 1.00 95.06 85 LEU A N 1
ATOM 621 C CA . LEU A 1 85 ? -1.419 0.043 -11.807 1.00 95.06 85 LEU A CA 1
ATOM 622 C C . LEU A 1 85 ? -2.102 -0.298 -10.476 1.00 95.06 85 LEU A C 1
ATOM 624 O O . LEU A 1 85 ? -3.232 0.144 -10.261 1.00 95.06 85 LEU A O 1
ATOM 628 N N . SER A 1 86 ? -1.449 -1.040 -9.574 1.00 95.19 86 SER A N 1
ATOM 629 C CA . SER A 1 86 ? -2.021 -1.400 -8.271 1.00 95.19 86 SER A CA 1
ATOM 630 C C . SER A 1 86 ? -2.221 -0.172 -7.388 1.00 95.19 86 SER A C 1
ATOM 632 O O . SER A 1 86 ? -3.318 0.000 -6.857 1.00 95.19 86 SER A O 1
ATOM 634 N N . SER A 1 87 ? -1.224 0.712 -7.268 1.00 94.56 87 SER A N 1
ATOM 635 C CA . SER A 1 87 ? -1.316 1.909 -6.420 1.00 94.56 87 SER A CA 1
ATOM 636 C C . SER A 1 87 ? -2.475 2.808 -6.845 1.00 94.56 87 SER A C 1
ATOM 638 O O . SER A 1 87 ? -3.313 3.184 -6.021 1.00 94.56 87 SER A O 1
ATOM 640 N N . VAL A 1 88 ? -2.611 3.057 -8.151 1.00 96.38 88 VAL A N 1
ATOM 641 C CA . VAL A 1 88 ? -3.710 3.868 -8.690 1.00 96.38 88 VAL A CA 1
ATOM 642 C C . VAL A 1 88 ? -5.060 3.164 -8.537 1.00 96.38 88 VAL A C 1
ATOM 644 O O . VAL A 1 88 ? -6.043 3.801 -8.151 1.00 96.38 88 VAL A O 1
ATOM 647 N N . ALA A 1 89 ? -5.131 1.854 -8.790 1.00 96.81 89 ALA A N 1
ATOM 648 C CA . ALA A 1 89 ? -6.367 1.089 -8.645 1.00 96.81 89 ALA A CA 1
ATOM 649 C C . ALA A 1 89 ? -6.853 1.038 -7.188 1.00 96.81 89 ALA A C 1
ATOM 651 O O . ALA A 1 89 ? -8.041 1.248 -6.930 1.00 96.81 89 ALA A O 1
ATOM 652 N N . VAL A 1 90 ? -5.951 0.810 -6.227 1.00 97.75 90 VAL A N 1
ATOM 653 C CA . VAL A 1 90 ? -6.269 0.828 -4.792 1.00 97.75 90 VAL A CA 1
ATOM 654 C C . VAL A 1 90 ? -6.693 2.231 -4.364 1.00 97.75 90 VAL A C 1
ATOM 656 O O . VAL A 1 90 ? -7.714 2.373 -3.688 1.00 97.75 90 VAL A O 1
ATOM 659 N N . GLY A 1 91 ? -5.985 3.273 -4.813 1.00 97.12 91 GLY A N 1
ATOM 660 C CA . GLY A 1 91 ? -6.363 4.664 -4.560 1.00 97.12 91 GLY A CA 1
ATOM 661 C C . GLY A 1 91 ? -7.777 4.985 -5.054 1.00 97.12 91 GLY A C 1
ATOM 662 O O . GLY A 1 91 ? -8.628 5.453 -4.294 1.00 97.12 91 GLY A O 1
ATOM 663 N N . ALA A 1 92 ? -8.081 4.634 -6.304 1.00 96.88 92 ALA A N 1
ATOM 664 C CA . ALA A 1 92 ? -9.403 4.807 -6.902 1.00 96.88 92 ALA A CA 1
ATOM 665 C C . ALA A 1 92 ? -10.501 4.014 -6.173 1.00 96.88 92 ALA A C 1
ATOM 667 O O . ALA A 1 92 ? -11.591 4.543 -5.933 1.00 96.88 92 ALA A O 1
ATOM 668 N N . ALA A 1 93 ? -10.224 2.770 -5.776 1.00 97.00 93 ALA A N 1
ATOM 669 C CA . ALA A 1 93 ? -11.162 1.948 -5.017 1.00 97.00 93 ALA A CA 1
ATOM 670 C C . ALA A 1 93 ? -11.481 2.561 -3.643 1.00 97.00 93 ALA A C 1
ATOM 672 O O . ALA A 1 93 ? -12.647 2.588 -3.237 1.00 97.00 93 ALA A O 1
ATOM 673 N N . LEU A 1 94 ? -10.475 3.109 -2.953 1.00 97.12 94 LEU A N 1
ATOM 674 C CA . LEU A 1 94 ? -10.657 3.823 -1.689 1.00 97.12 94 LEU A CA 1
ATOM 675 C C . LEU A 1 94 ? -11.470 5.107 -1.876 1.00 97.12 94 LEU A C 1
ATOM 677 O O . LEU A 1 94 ? -12.403 5.344 -1.109 1.00 97.12 94 LEU A O 1
ATOM 681 N N . LEU A 1 95 ? -11.208 5.893 -2.926 1.00 95.56 95 LEU A N 1
ATOM 682 C CA . LEU A 1 95 ? -12.014 7.077 -3.247 1.00 95.56 95 LEU A CA 1
ATOM 683 C C . LEU A 1 95 ? -13.491 6.721 -3.452 1.00 95.56 95 LEU A C 1
ATOM 685 O O . LEU A 1 95 ? -14.369 7.374 -2.886 1.00 95.56 95 LEU A O 1
ATOM 689 N N . VAL A 1 96 ? -13.771 5.655 -4.207 1.00 94.44 96 VAL A N 1
ATOM 690 C CA . VAL A 1 96 ? -15.137 5.154 -4.413 1.00 94.44 96 VAL A CA 1
ATOM 691 C C . VAL A 1 96 ? -15.750 4.683 -3.094 1.00 94.44 96 VAL A C 1
ATOM 693 O O . VAL A 1 96 ? -16.875 5.070 -2.777 1.00 94.44 96 VAL A O 1
ATOM 696 N N . ALA A 1 97 ? -15.030 3.906 -2.283 1.00 94.19 97 ALA A N 1
ATOM 697 C CA . ALA A 1 97 ? -15.518 3.454 -0.979 1.00 94.19 97 ALA A CA 1
ATOM 698 C C . ALA A 1 97 ? -15.810 4.623 -0.022 1.00 94.19 97 ALA A C 1
ATOM 700 O O . ALA A 1 97 ? -16.791 4.578 0.721 1.00 94.19 97 ALA A O 1
ATOM 701 N N . GLY A 1 98 ? -15.021 5.697 -0.097 1.00 92.81 98 GLY A N 1
ATOM 702 C CA . GLY A 1 98 ? -15.198 6.930 0.666 1.00 92.81 98 GLY A CA 1
ATOM 703 C C . GLY A 1 98 ? -16.516 7.663 0.396 1.00 92.81 98 GLY A C 1
ATOM 704 O O . GLY A 1 98 ? -16.937 8.469 1.223 1.00 92.81 98 GLY A O 1
ATOM 705 N N . THR A 1 99 ? -17.206 7.376 -0.713 1.00 89.88 99 THR A N 1
ATOM 706 C CA . THR A 1 99 ? -18.532 7.954 -1.020 1.00 89.88 99 THR A CA 1
ATOM 707 C C . THR A 1 99 ? -19.679 7.268 -0.277 1.00 89.88 99 THR A C 1
ATOM 709 O O . THR A 1 99 ? -20.761 7.838 -0.152 1.00 89.88 99 THR A O 1
ATOM 712 N N . GLN A 1 100 ? -19.457 6.055 0.240 1.00 88.25 100 GLN A N 1
ATOM 713 C CA . GLN A 1 100 ? -20.500 5.199 0.802 1.00 88.25 100 GLN A CA 1
ATOM 714 C C . GLN A 1 100 ? -20.181 4.856 2.254 1.00 88.25 100 GLN A C 1
ATOM 716 O O . GLN A 1 100 ? -19.298 4.048 2.534 1.00 88.25 100 GLN A O 1
ATOM 721 N N . ALA A 1 101 ? -20.952 5.411 3.194 1.00 84.81 101 ALA A N 1
ATOM 722 C CA . ALA A 1 101 ? -20.719 5.228 4.630 1.00 84.81 101 ALA A CA 1
ATOM 723 C C . ALA A 1 101 ? -20.646 3.747 5.062 1.00 84.81 101 ALA A C 1
ATOM 725 O O . ALA A 1 101 ? -19.871 3.400 5.949 1.00 84.81 101 ALA A O 1
ATOM 726 N N . THR A 1 102 ? -21.403 2.863 4.405 1.00 87.62 102 THR A N 1
ATOM 727 C CA . THR A 1 102 ? -21.398 1.414 4.668 1.00 87.62 102 THR A CA 1
ATOM 728 C C . THR A 1 102 ? -20.111 0.717 4.223 1.00 87.62 102 THR A C 1
ATOM 730 O O . THR A 1 102 ? -19.747 -0.304 4.800 1.00 87.62 102 THR A O 1
ATOM 733 N N . ARG A 1 103 ? -19.403 1.257 3.221 1.00 93.00 103 ARG A N 1
ATOM 734 C CA . ARG A 1 103 ? -18.176 0.665 2.667 1.00 93.00 103 ARG A CA 1
ATOM 735 C C . ARG A 1 103 ? -16.905 1.183 3.324 1.00 93.00 103 ARG A C 1
ATOM 737 O O . ARG A 1 103 ? -15.922 0.455 3.325 1.00 93.00 103 ARG A O 1
ATOM 744 N N . VAL A 1 104 ? -16.921 2.384 3.908 1.00 94.75 104 VAL A N 1
ATOM 745 C CA . VAL A 1 104 ? -15.745 3.015 4.543 1.00 94.75 104 VAL A CA 1
ATOM 746 C C . VAL A 1 104 ? -15.058 2.075 5.536 1.00 94.75 104 VAL A C 1
ATOM 748 O O . VAL A 1 104 ? -13.854 1.848 5.446 1.00 94.75 104 VAL A O 1
ATOM 751 N N . ARG A 1 105 ? -15.820 1.485 6.464 1.00 95.62 105 ARG A N 1
ATOM 752 C CA . ARG A 1 105 ? -15.245 0.604 7.489 1.00 95.62 105 ARG A CA 1
ATOM 753 C C . ARG A 1 105 ? -14.678 -0.679 6.879 1.00 95.62 105 ARG A C 1
ATOM 755 O O . ARG A 1 105 ? -13.591 -1.100 7.253 1.00 95.62 105 ARG A O 1
ATOM 762 N N . THR A 1 106 ? -15.391 -1.275 5.923 1.00 96.38 106 THR A N 1
ATOM 763 C CA . THR A 1 106 ? -14.915 -2.457 5.190 1.00 96.38 106 THR A CA 1
ATOM 764 C C . THR A 1 106 ? -13.639 -2.152 4.416 1.00 96.38 106 THR A C 1
ATOM 766 O O . THR A 1 106 ? -12.727 -2.964 4.457 1.00 96.38 106 THR A O 1
ATOM 769 N N . ALA A 1 107 ? -13.544 -0.978 3.787 1.00 97.06 107 ALA A N 1
ATOM 770 C CA . ALA A 1 107 ? -12.361 -0.545 3.054 1.00 97.06 107 ALA A CA 1
ATOM 771 C C . ALA A 1 107 ? -11.136 -0.430 3.971 1.00 97.06 107 ALA A C 1
ATOM 773 O O . ALA A 1 107 ? -10.084 -0.974 3.651 1.00 97.06 107 ALA A O 1
ATOM 774 N N . LEU A 1 108 ? -11.283 0.190 5.148 1.00 97.69 108 LEU A N 1
ATOM 775 C CA . LEU A 1 108 ? -10.206 0.247 6.142 1.00 97.69 108 LEU A CA 1
ATOM 776 C C . LEU A 1 108 ? -9.771 -1.153 6.591 1.00 97.69 108 LEU A C 1
ATOM 778 O O . LEU A 1 108 ? -8.576 -1.444 6.598 1.00 97.69 108 LEU A O 1
ATOM 782 N N . TRP A 1 109 ? -10.727 -2.034 6.913 1.00 97.44 109 TRP A N 1
ATOM 783 C CA . TRP A 1 109 ? -10.428 -3.412 7.308 1.00 97.44 109 TRP A CA 1
ATOM 784 C C . TRP A 1 109 ? -9.724 -4.202 6.206 1.00 97.44 109 TRP A C 1
ATOM 786 O O . TRP A 1 109 ? -8.739 -4.885 6.483 1.00 97.44 109 TRP A O 1
ATOM 796 N N . SER A 1 110 ? -10.198 -4.103 4.962 1.00 97.06 110 SER A N 1
ATOM 797 C CA . SER A 1 110 ? -9.608 -4.816 3.831 1.00 97.06 110 SER A CA 1
ATOM 798 C C . SER A 1 110 ? -8.213 -4.304 3.500 1.00 97.06 110 SER A C 1
ATOM 800 O O . SER A 1 110 ? -7.332 -5.111 3.229 1.00 97.06 110 SER A O 1
ATOM 802 N N . THR A 1 111 ? -7.981 -2.990 3.567 1.00 97.25 111 THR A N 1
ATOM 803 C CA . THR A 1 111 ? -6.651 -2.420 3.323 1.00 97.25 111 THR A CA 1
ATOM 804 C C . THR A 1 111 ? -5.686 -2.798 4.442 1.00 97.25 111 THR A C 1
ATOM 806 O O . THR A 1 111 ? -4.583 -3.249 4.154 1.00 97.25 111 THR A O 1
ATOM 809 N N . ALA A 1 112 ? -6.108 -2.711 5.709 1.00 96.94 112 ALA A N 1
ATOM 810 C CA . ALA A 1 112 ? -5.302 -3.160 6.845 1.00 96.94 112 ALA A CA 1
ATOM 811 C C . ALA A 1 112 ? -4.941 -4.651 6.735 1.00 96.94 112 ALA A C 1
ATOM 813 O O . ALA A 1 112 ? -3.777 -5.024 6.860 1.00 96.94 112 ALA A O 1
ATOM 814 N N . GLY A 1 113 ? -5.932 -5.503 6.455 1.00 96.00 113 GLY A N 1
ATOM 815 C CA . GLY A 1 113 ? -5.731 -6.939 6.273 1.00 96.00 113 GLY A CA 1
ATOM 816 C C . GLY A 1 113 ? -4.827 -7.255 5.083 1.00 96.00 113 GLY A C 1
ATOM 817 O O . GLY A 1 113 ? -3.913 -8.061 5.215 1.00 96.00 113 GLY A O 1
ATOM 818 N N . GLY A 1 114 ? -5.025 -6.580 3.948 1.00 95.44 114 GLY A N 1
ATOM 819 C CA . GLY A 1 114 ? -4.193 -6.735 2.756 1.00 95.44 114 GLY A CA 1
ATOM 820 C C . GLY A 1 114 ? -2.727 -6.384 3.012 1.00 95.44 114 GLY A C 1
ATOM 821 O O . GLY A 1 114 ? -1.850 -7.176 2.677 1.00 95.44 114 GLY A O 1
ATOM 822 N N . LEU A 1 115 ? -2.458 -5.255 3.679 1.00 95.25 115 LEU A N 1
ATOM 823 C CA . LEU A 1 115 ? -1.101 -4.853 4.067 1.00 95.25 115 LEU A CA 1
ATOM 824 C C . LEU A 1 115 ? -0.435 -5.893 4.977 1.00 95.25 115 LEU A C 1
ATOM 826 O O . LEU A 1 115 ? 0.725 -6.242 4.753 1.00 95.25 115 LEU A O 1
ATOM 830 N N . LEU A 1 116 ? -1.163 -6.429 5.964 1.00 92.06 116 LEU A N 1
ATOM 831 C CA . LEU A 1 116 ? -0.650 -7.484 6.847 1.00 92.06 116 LEU A CA 1
ATOM 832 C C . LEU A 1 116 ? -0.370 -8.782 6.099 1.00 92.06 116 LEU A C 1
ATOM 834 O O . LEU A 1 116 ? 0.666 -9.395 6.336 1.00 92.06 116 LEU A O 1
ATOM 838 N N . VAL A 1 117 ? -1.265 -9.199 5.203 1.00 92.25 117 VAL A N 1
ATOM 839 C CA . VAL A 1 117 ? -1.087 -10.422 4.413 1.00 92.25 117 VAL A CA 1
ATOM 840 C C . VAL A 1 117 ? 0.137 -10.289 3.513 1.00 92.25 117 VAL A C 1
ATOM 842 O O . VAL A 1 117 ? 1.024 -11.132 3.580 1.00 92.25 117 VAL A O 1
ATOM 845 N N . VAL A 1 118 ? 0.248 -9.210 2.736 1.00 93.31 118 VAL A N 1
ATOM 846 C CA . VAL A 1 118 ? 1.426 -8.975 1.882 1.00 93.31 118 VAL A CA 1
ATOM 847 C C . VAL A 1 118 ? 2.698 -8.936 2.728 1.00 93.31 118 VAL A C 1
ATOM 849 O O . VAL A 1 118 ? 3.687 -9.574 2.378 1.00 93.31 118 VAL A O 1
ATOM 852 N N . THR A 1 119 ? 2.658 -8.266 3.882 1.00 91.06 119 THR A N 1
ATOM 853 C CA . THR A 1 119 ? 3.810 -8.181 4.785 1.00 91.06 119 THR A CA 1
ATOM 854 C C . THR A 1 119 ? 4.226 -9.556 5.308 1.00 91.06 119 THR A C 1
ATOM 856 O O . THR A 1 119 ? 5.402 -9.908 5.266 1.00 91.06 119 THR A O 1
ATOM 859 N N . ALA A 1 120 ? 3.270 -10.362 5.771 1.00 87.31 120 ALA A N 1
ATOM 860 C CA . ALA A 1 120 ? 3.544 -11.678 6.333 1.00 87.31 120 ALA A CA 1
ATOM 861 C C . ALA A 1 120 ? 4.089 -12.667 5.293 1.00 87.31 120 ALA A C 1
ATOM 863 O O . ALA A 1 120 ? 4.937 -13.494 5.628 1.00 87.31 120 ALA A O 1
ATOM 864 N N . PHE A 1 121 ? 3.617 -12.581 4.047 1.00 87.75 121 PHE A N 1
ATOM 865 C CA . PHE A 1 121 ? 3.997 -13.510 2.983 1.00 87.75 121 PHE A CA 1
ATOM 866 C C . PHE A 1 121 ? 5.256 -13.094 2.222 1.00 87.75 121 PHE A C 1
ATOM 868 O O . PHE A 1 121 ? 6.018 -13.972 1.823 1.00 87.75 121 PHE A O 1
ATOM 875 N N . PHE A 1 122 ? 5.483 -11.793 2.017 1.00 88.12 122 PHE A N 1
ATOM 876 C CA . PHE A 1 122 ? 6.504 -11.325 1.078 1.00 88.12 122 PHE A CA 1
ATOM 877 C C . PHE A 1 122 ? 7.645 -10.531 1.718 1.00 88.12 122 PHE A C 1
ATOM 879 O O . PHE A 1 122 ? 8.749 -10.599 1.193 1.00 88.12 122 PHE A O 1
ATOM 886 N N . SER A 1 123 ? 7.450 -9.825 2.841 1.00 83.06 123 SER A N 1
ATOM 887 C CA . SER A 1 123 ? 8.473 -8.910 3.385 1.00 83.06 123 SER A CA 1
ATOM 888 C C . SER A 1 123 ? 9.724 -9.639 3.890 1.00 83.06 123 SER A C 1
ATOM 890 O O . SER A 1 123 ? 9.713 -10.202 4.992 1.00 83.06 123 SER A O 1
ATOM 892 N N . GLY A 1 124 ? 10.814 -9.596 3.119 1.00 75.88 124 GLY A N 1
ATOM 893 C CA . GLY A 1 124 ? 12.083 -10.282 3.394 1.00 75.88 124 GLY A CA 1
ATOM 894 C C . GLY A 1 124 ? 12.416 -11.368 2.360 1.00 75.88 124 GLY A C 1
ATOM 895 O O . GLY A 1 124 ? 12.075 -11.236 1.188 1.00 75.88 124 GLY A O 1
ATOM 896 N N . TYR A 1 125 ? 13.104 -12.429 2.799 1.00 77.19 125 TYR A N 1
ATOM 897 C CA . TYR A 1 125 ? 13.589 -13.534 1.955 1.00 77.19 125 TYR A CA 1
ATOM 898 C C . TYR A 1 125 ? 12.929 -14.873 2.323 1.00 77.19 125 TYR A C 1
ATOM 900 O O . TYR A 1 125 ? 13.436 -15.592 3.181 1.00 77.19 125 TYR A O 1
ATOM 908 N N . GLY A 1 126 ? 11.818 -15.245 1.681 1.00 66.12 126 GLY A N 1
ATOM 909 C CA . GLY A 1 126 ? 11.279 -16.622 1.651 1.00 66.12 126 GLY A CA 1
ATOM 910 C C . GLY A 1 126 ? 10.836 -17.292 2.972 1.00 66.12 126 GLY A C 1
ATOM 911 O O . GLY A 1 126 ? 10.184 -18.331 2.913 1.00 66.12 126 GLY A O 1
ATOM 912 N N . ALA A 1 127 ? 11.129 -16.736 4.155 1.00 75.44 127 ALA A N 1
ATOM 913 C CA . ALA A 1 127 ? 10.719 -17.273 5.464 1.00 75.44 127 ALA A CA 1
ATOM 914 C C . ALA A 1 127 ? 10.068 -16.221 6.385 1.00 75.44 127 ALA A C 1
ATOM 916 O O . ALA A 1 127 ? 10.015 -16.381 7.607 1.00 75.44 127 ALA A O 1
ATOM 917 N N . SER A 1 128 ? 9.502 -15.166 5.797 1.00 79.50 128 SER A N 1
ATOM 918 C CA . SER A 1 128 ? 8.781 -14.092 6.493 1.00 79.50 128 SER A CA 1
ATOM 919 C C . SER A 1 128 ? 7.648 -14.619 7.380 1.00 79.50 128 SER A C 1
ATOM 921 O O . SER A 1 128 ? 7.484 -14.163 8.511 1.00 79.50 128 SER A O 1
ATOM 923 N N . LEU A 1 129 ? 6.934 -15.654 6.926 1.00 82.56 129 LEU A N 1
ATOM 924 C CA . LEU A 1 129 ? 5.852 -16.282 7.686 1.00 82.56 129 LEU A CA 1
ATOM 925 C C . LEU A 1 129 ? 6.363 -17.020 8.937 1.00 82.56 129 LEU A C 1
ATOM 927 O O . LEU A 1 129 ? 5.720 -16.984 9.986 1.00 82.56 129 LEU A O 1
ATOM 931 N N . LEU A 1 130 ? 7.533 -17.666 8.846 1.00 84.81 130 LEU A N 1
ATOM 932 C CA . LEU A 1 130 ? 8.169 -18.336 9.985 1.00 84.81 130 LEU A CA 1
ATOM 933 C C . LEU A 1 130 ? 8.664 -17.313 11.006 1.00 84.81 130 LEU A C 1
ATOM 935 O O . LEU A 1 130 ? 8.446 -17.494 12.202 1.00 84.81 130 LEU A O 1
ATOM 939 N N . ALA A 1 131 ? 9.272 -16.220 10.541 1.00 84.69 131 ALA A N 1
ATOM 940 C CA . ALA A 1 131 ? 9.690 -15.122 11.406 1.00 84.69 131 ALA A CA 1
ATOM 941 C C . ALA A 1 131 ? 8.491 -14.486 12.122 1.00 84.69 131 ALA A C 1
ATOM 943 O O . ALA A 1 131 ? 8.531 -14.273 13.334 1.00 84.69 131 ALA A O 1
ATOM 944 N N . PHE A 1 132 ? 7.388 -14.268 11.404 1.00 84.88 132 PHE A N 1
ATOM 945 C CA . PHE A 1 132 ? 6.141 -13.793 11.994 1.00 84.88 132 PHE A CA 1
ATOM 946 C C . PHE A 1 132 ? 5.592 -14.761 13.045 1.00 84.88 132 PHE A C 1
ATOM 948 O O . PHE A 1 132 ? 5.302 -14.358 14.171 1.00 84.88 132 PHE A O 1
ATOM 955 N N . GLY A 1 133 ? 5.507 -16.052 12.713 1.00 86.75 133 GLY A N 1
ATOM 956 C CA . GLY A 1 133 ? 5.055 -17.092 13.635 1.00 86.75 133 GLY A CA 1
ATOM 957 C C . GLY A 1 133 ? 5.924 -17.186 14.891 1.00 86.75 133 GLY A C 1
ATOM 958 O O . GLY A 1 133 ? 5.391 -17.283 15.998 1.00 86.75 133 GLY A O 1
ATOM 959 N N . ALA A 1 134 ? 7.248 -17.086 14.746 1.00 88.50 134 ALA A N 1
ATOM 960 C CA . ALA A 1 134 ? 8.189 -17.050 15.863 1.00 88.50 134 ALA A CA 1
ATOM 961 C C . ALA A 1 134 ? 7.980 -15.807 16.741 1.00 88.50 134 ALA A C 1
ATOM 963 O O . ALA A 1 134 ? 7.925 -15.925 17.966 1.00 88.50 134 ALA A O 1
ATOM 964 N N . PHE A 1 135 ? 7.779 -14.634 16.133 1.00 89.06 135 PHE A N 1
ATOM 965 C CA . PHE A 1 135 ? 7.510 -13.396 16.861 1.00 89.06 135 PHE A CA 1
ATOM 966 C C . PHE A 1 135 ? 6.208 -13.476 17.673 1.00 89.06 135 PHE A C 1
ATOM 968 O O . PHE A 1 135 ? 6.208 -13.192 18.872 1.00 89.06 135 PHE A O 1
ATOM 975 N N . ILE A 1 136 ? 5.111 -13.927 17.053 1.00 90.00 136 ILE A N 1
ATOM 976 C CA . ILE A 1 136 ? 3.814 -14.096 17.725 1.00 90.00 136 ILE A CA 1
ATOM 977 C C . ILE A 1 136 ? 3.902 -15.148 18.834 1.00 90.00 136 ILE A C 1
ATOM 979 O O . ILE A 1 136 ? 3.440 -14.904 19.949 1.00 90.00 136 ILE A O 1
ATOM 983 N N . SER A 1 137 ? 4.544 -16.288 18.570 1.00 91.62 137 SER A N 1
ATOM 984 C CA . SER A 1 137 ? 4.747 -17.336 19.577 1.00 91.62 137 SER A CA 1
ATOM 985 C C . SER A 1 137 ? 5.525 -16.803 20.777 1.00 91.62 137 SER A C 1
ATOM 987 O O . SER A 1 137 ? 5.120 -17.011 21.921 1.00 91.62 137 SER A O 1
ATOM 989 N N . GLY A 1 138 ? 6.597 -16.045 20.536 1.00 92.25 138 GLY A N 1
ATOM 990 C CA . GLY A 1 138 ? 7.383 -15.457 21.610 1.00 92.25 138 GLY A CA 1
ATOM 991 C C . GLY A 1 138 ? 6.613 -14.416 22.430 1.00 92.25 138 GLY A C 1
ATOM 992 O O . GLY A 1 138 ? 6.724 -14.398 23.661 1.00 92.25 138 GLY A O 1
ATOM 993 N N . LEU A 1 139 ? 5.750 -13.625 21.782 1.00 91.75 139 LEU A N 1
ATOM 994 C CA . LEU A 1 139 ? 4.854 -12.678 22.449 1.00 91.75 139 LEU A CA 1
ATOM 995 C C . LEU A 1 139 ? 3.827 -13.394 23.339 1.00 91.75 139 LEU A C 1
ATOM 997 O O . LEU A 1 139 ? 3.641 -13.005 24.496 1.00 91.75 139 LEU A O 1
ATOM 1001 N N . LEU A 1 140 ? 3.212 -14.472 22.845 1.00 92.56 140 LEU A N 1
ATOM 1002 C CA . LEU A 1 140 ? 2.270 -15.294 23.612 1.00 92.56 140 LEU A CA 1
ATOM 1003 C C . LEU A 1 140 ? 2.944 -15.965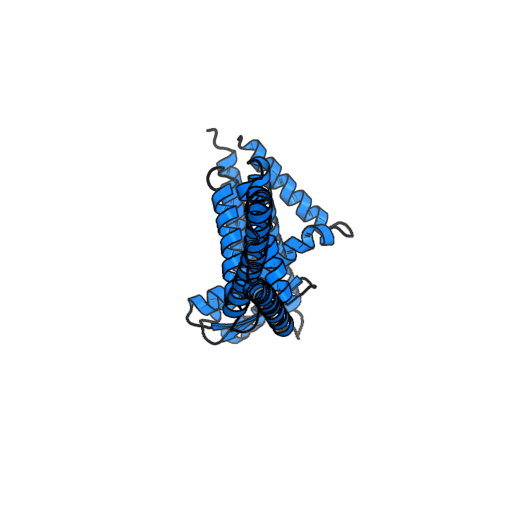 24.817 1.00 92.56 140 LEU A C 1
ATOM 1005 O O . LEU A 1 140 ? 2.379 -15.964 25.912 1.00 92.56 140 LEU A O 1
ATOM 1009 N N . MET A 1 141 ? 4.170 -16.472 24.660 1.00 92.06 141 MET A N 1
ATOM 1010 C CA . MET A 1 141 ? 4.942 -17.057 25.765 1.00 92.06 141 MET A CA 1
ATOM 1011 C C . MET A 1 141 ? 5.284 -16.019 26.842 1.00 92.06 141 MET A C 1
ATOM 1013 O O . MET A 1 141 ? 5.155 -16.297 28.039 1.00 92.06 141 MET A O 1
ATOM 1017 N N . CYS A 1 142 ? 5.655 -14.801 26.435 1.00 91.94 142 CYS A N 1
ATOM 1018 C CA . CYS A 1 142 ? 5.885 -13.696 27.363 1.00 91.94 142 CYS A CA 1
ATOM 1019 C C . CYS A 1 142 ? 4.603 -13.296 28.108 1.00 91.94 142 CYS A C 1
ATOM 1021 O O . CYS A 1 142 ? 4.636 -13.095 29.326 1.00 91.94 142 CYS A O 1
ATOM 1023 N N . ALA A 1 143 ? 3.475 -13.203 27.397 1.00 90.19 143 ALA A N 1
ATOM 1024 C CA . ALA A 1 143 ? 2.175 -12.893 27.985 1.00 90.19 143 ALA A CA 1
ATOM 1025 C C . ALA A 1 143 ? 1.758 -13.961 29.008 1.00 90.19 143 ALA A C 1
ATOM 1027 O O . ALA A 1 143 ? 1.465 -13.617 30.153 1.00 90.19 143 ALA A O 1
ATOM 1028 N N . PHE A 1 144 ? 1.843 -15.243 28.638 1.00 89.44 144 PHE A N 1
ATOM 1029 C CA . PHE A 1 144 ? 1.570 -16.375 29.525 1.00 89.44 144 PHE A CA 1
ATOM 1030 C C . PHE A 1 144 ? 2.415 -16.317 30.804 1.00 89.44 144 PHE A C 1
ATOM 1032 O O . PHE A 1 144 ? 1.897 -16.407 31.916 1.00 89.44 144 PHE A O 1
ATOM 1039 N N . ALA A 1 145 ? 3.724 -16.093 30.687 1.00 88.44 145 ALA A N 1
ATOM 1040 C CA . ALA A 1 145 ? 4.595 -16.079 31.856 1.00 88.44 145 ALA A CA 1
ATOM 1041 C C . ALA A 1 145 ? 4.328 -14.900 32.818 1.00 88.44 145 ALA A C 1
ATOM 1043 O O . ALA A 1 145 ? 4.554 -15.030 34.035 1.00 88.44 145 ALA A O 1
ATOM 1044 N N . ARG A 1 146 ? 3.824 -13.770 32.290 1.00 87.62 146 ARG A N 1
ATOM 1045 C CA . ARG A 1 146 ? 3.354 -12.613 33.070 1.00 87.62 146 ARG A CA 1
ATOM 1046 C C . ARG A 1 146 ? 2.024 -12.909 33.765 1.00 87.62 146 ARG A C 1
ATOM 1048 O O . ARG A 1 146 ? 1.941 -12.734 34.982 1.00 87.62 146 ARG A O 1
ATOM 1055 N N . THR A 1 147 ? 1.022 -13.420 33.046 1.00 86.31 147 THR A N 1
ATOM 1056 C CA . THR A 1 147 ? -0.303 -13.727 33.615 1.00 86.31 147 THR A CA 1
ATOM 1057 C C . THR A 1 147 ? -0.219 -14.826 34.670 1.00 86.31 147 THR A C 1
ATOM 1059 O O . THR A 1 147 ? -0.737 -14.649 35.773 1.00 86.31 147 THR A O 1
ATOM 1062 N N . SER A 1 148 ? 0.533 -15.903 34.419 1.00 81.25 148 SER A N 1
ATOM 1063 C CA . SER A 1 148 ? 0.792 -16.949 35.419 1.00 81.25 148 SER A CA 1
ATOM 1064 C C . SER A 1 148 ? 1.511 -16.411 36.661 1.00 81.25 148 SER A C 1
ATOM 1066 O O . SER A 1 148 ? 1.384 -16.971 37.746 1.00 81.25 148 SER A O 1
ATOM 1068 N N . GLY A 1 149 ? 2.265 -15.315 36.528 1.00 76.44 149 GLY A N 1
ATOM 1069 C CA . GLY A 1 149 ? 2.859 -14.611 37.661 1.00 76.44 149 GLY A CA 1
ATOM 1070 C C . GLY A 1 149 ? 1.861 -13.859 38.511 1.00 76.44 149 GLY A C 1
ATOM 1071 O O . GLY A 1 149 ? 1.850 -14.041 39.727 1.00 76.44 149 GLY A O 1
ATOM 1072 N N . SER A 1 150 ? 1.015 -13.065 37.860 1.00 78.69 150 SER A N 1
ATOM 1073 C CA . SER A 1 150 ? -0.036 -12.305 38.536 1.00 78.69 150 SER A CA 1
ATOM 1074 C C . SER A 1 150 ? -1.010 -13.216 39.293 1.00 78.69 150 SER A C 1
ATOM 1076 O O . SER A 1 150 ? -1.311 -12.955 40.453 1.00 78.69 150 SER A O 1
ATOM 1078 N N . GLN A 1 151 ? -1.413 -14.347 38.697 1.00 79.75 151 GLN A N 1
ATOM 1079 C CA . GLN A 1 151 ? -2.290 -15.329 39.343 1.00 79.75 151 GLN A CA 1
ATOM 1080 C C . GLN A 1 151 ? -1.623 -15.991 40.554 1.00 79.75 151 GLN A C 1
ATOM 1082 O O . GLN A 1 151 ? -2.251 -16.140 41.599 1.00 79.75 151 GLN A O 1
ATOM 1087 N N . ALA A 1 152 ? -0.337 -16.348 40.444 1.00 75.00 152 ALA A N 1
ATOM 1088 C CA . ALA A 1 152 ? 0.408 -16.928 41.558 1.00 75.00 152 ALA A CA 1
ATOM 1089 C C . ALA A 1 152 ? 0.540 -15.951 42.741 1.00 75.00 152 ALA A C 1
ATOM 1091 O O . ALA A 1 152 ? 0.422 -16.370 43.890 1.00 75.00 152 ALA A O 1
ATOM 1092 N N . GLN A 1 153 ? 0.748 -14.655 42.478 1.00 77.25 153 GLN A N 1
ATOM 1093 C CA . GLN A 1 153 ? 0.777 -13.620 43.518 1.00 77.25 153 GLN A CA 1
ATOM 1094 C C . GLN A 1 153 ? -0.604 -13.388 44.144 1.00 77.25 153 GLN A C 1
ATOM 1096 O O . GLN A 1 153 ? -0.719 -13.367 45.367 1.00 77.25 153 GLN A O 1
ATOM 1101 N N . ALA A 1 154 ? -1.661 -13.281 43.333 1.00 77.44 154 ALA A N 1
ATOM 1102 C CA . ALA A 1 154 ? -3.030 -13.116 43.823 1.00 77.44 154 ALA A CA 1
ATOM 1103 C C . ALA A 1 154 ? -3.472 -14.289 44.719 1.00 77.44 154 ALA A C 1
ATOM 1105 O O . ALA A 1 154 ? -4.055 -14.073 45.782 1.00 77.44 154 ALA A O 1
ATOM 1106 N N . ALA A 1 155 ? -3.121 -15.523 44.339 1.00 73.44 155 ALA A N 1
ATOM 1107 C CA . ALA A 1 155 ? -3.390 -16.710 45.144 1.00 73.44 155 ALA A CA 1
ATOM 1108 C C . ALA A 1 155 ? -2.711 -16.632 46.522 1.00 73.44 155 ALA A C 1
ATOM 1110 O O . ALA A 1 155 ? -3.373 -16.870 47.529 1.00 73.44 155 ALA A O 1
ATOM 1111 N N . LEU A 1 156 ? -1.436 -16.222 46.585 1.00 72.56 156 LEU A N 1
ATOM 1112 C CA . LEU A 1 156 ? -0.702 -16.061 47.848 1.00 72.56 156 LEU A CA 1
ATOM 1113 C C . LEU A 1 156 ? -1.373 -15.050 48.790 1.00 72.56 156 LEU A C 1
ATOM 1115 O O . LEU A 1 156 ? -1.517 -15.342 49.977 1.00 72.56 156 LEU A O 1
ATOM 1119 N N . HIS A 1 157 ? -1.827 -13.905 48.269 1.00 73.31 157 HIS A N 1
ATOM 1120 C CA . HIS A 1 157 ? -2.528 -12.890 49.064 1.00 73.31 157 HIS A CA 1
ATOM 1121 C C . HIS A 1 157 ? -3.891 -13.376 49.584 1.00 73.31 157 HIS A C 1
ATOM 1123 O O . HIS A 1 157 ? -4.249 -13.068 50.717 1.00 73.31 157 HIS A O 1
ATOM 1129 N N . SER A 1 158 ? -4.627 -14.177 48.803 1.00 74.00 158 SER A N 1
ATOM 1130 C CA . SER A 1 158 ? -5.928 -14.735 49.216 1.00 74.00 158 SER A CA 1
ATOM 1131 C C . SER A 1 158 ? -5.832 -15.843 50.276 1.00 74.00 158 SER A C 1
ATOM 113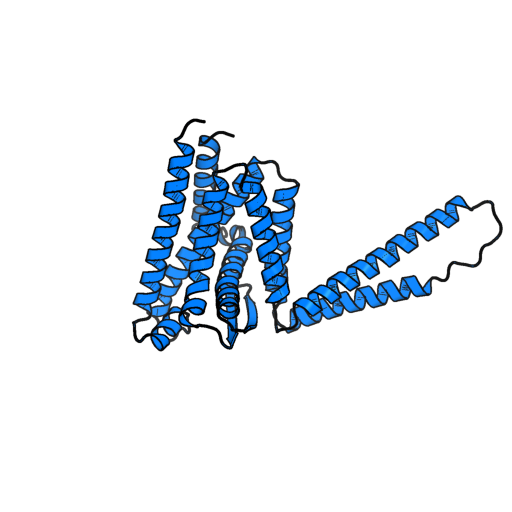3 O O . SER A 1 158 ? -6.789 -16.086 51.005 1.00 74.00 158 SER A O 1
ATOM 1135 N N . THR A 1 159 ? -4.679 -16.512 50.390 1.00 66.69 159 THR A N 1
ATOM 1136 C CA . THR A 1 159 ? -4.474 -17.665 51.287 1.00 66.69 159 THR A CA 1
ATOM 1137 C C . THR A 1 159 ? -3.646 -17.350 52.533 1.00 66.69 159 THR A C 1
ATOM 1139 O O . THR A 1 159 ? -3.232 -18.282 53.224 1.00 66.69 159 THR A O 1
ATOM 1142 N N . ALA A 1 160 ? -3.411 -16.068 52.835 1.00 60.84 160 ALA A N 1
ATOM 1143 C CA . ALA A 1 160 ? -2.512 -15.579 53.889 1.00 60.84 160 ALA A CA 1
ATOM 1144 C C . ALA A 1 160 ? -2.829 -16.052 55.334 1.00 60.84 160 ALA A C 1
ATOM 1146 O O . ALA A 1 160 ? -2.100 -15.699 56.254 1.00 60.84 160 ALA A O 1
ATOM 1147 N N . GLY A 1 161 ? -3.866 -16.875 55.543 1.00 63.03 161 GLY A N 1
ATOM 1148 C CA . GLY A 1 161 ? -4.199 -17.527 56.819 1.00 63.03 161 GLY A CA 1
ATOM 1149 C C . GLY A 1 161 ? -4.038 -19.058 56.862 1.00 63.03 161 GLY A C 1
ATOM 1150 O O . GLY A 1 161 ? -4.393 -19.662 57.867 1.00 63.03 161 GLY A O 1
ATOM 1151 N N . SER A 1 162 ? -3.538 -19.716 55.808 1.00 63.66 162 SER A N 1
ATOM 1152 C CA . SER A 1 162 ? -3.403 -21.187 55.750 1.00 63.66 162 SER A CA 1
ATOM 1153 C C . SER A 1 162 ? -1.953 -21.636 55.508 1.00 63.66 162 SER A C 1
ATOM 1155 O O . SER A 1 162 ? -1.193 -20.933 54.850 1.00 63.66 162 SER A O 1
ATOM 1157 N N . ALA A 1 163 ? -1.583 -22.787 56.090 1.00 60.06 163 ALA A N 1
ATOM 1158 C CA . ALA A 1 163 ? -0.235 -23.368 56.226 1.00 60.06 163 ALA A CA 1
ATOM 1159 C C . ALA A 1 163 ? 0.743 -23.174 55.036 1.00 60.06 163 ALA A C 1
ATOM 1161 O O . ALA A 1 163 ? 0.314 -23.125 53.879 1.00 60.06 163 ALA A O 1
ATOM 1162 N N . PRO A 1 164 ? 2.074 -23.147 55.282 1.00 55.34 164 PRO A N 1
ATOM 1163 C CA . PRO A 1 164 ? 3.074 -22.841 54.261 1.00 55.34 164 PRO A CA 1
ATOM 1164 C C . PRO A 1 164 ? 3.037 -23.850 53.105 1.00 55.34 164 PRO A C 1
ATOM 1166 O O . PRO A 1 164 ? 3.490 -24.990 53.215 1.00 55.34 164 PRO A O 1
ATOM 1169 N N . ARG A 1 165 ? 2.506 -23.417 51.957 1.00 61.72 165 ARG A N 1
ATOM 1170 C CA . ARG A 1 165 ? 2.585 -24.167 50.699 1.00 61.72 165 ARG A CA 1
ATOM 1171 C C . ARG A 1 165 ? 3.991 -24.033 50.114 1.00 61.72 165 ARG A C 1
ATOM 1173 O O . ARG A 1 165 ? 4.555 -22.941 50.087 1.00 61.72 165 ARG A O 1
ATOM 1180 N N . ARG A 1 166 ? 4.549 -25.147 49.617 1.00 60.62 166 ARG A N 1
ATOM 1181 C CA . ARG A 1 166 ? 5.827 -25.158 48.879 1.00 60.62 166 ARG A CA 1
ATOM 1182 C C . ARG A 1 166 ? 5.795 -24.081 47.784 1.00 60.62 166 ARG A C 1
ATOM 1184 O O . ARG A 1 166 ? 4.773 -23.977 47.100 1.00 60.62 166 ARG A O 1
ATOM 1191 N N . PRO A 1 167 ? 6.877 -23.304 47.586 1.00 59.91 167 PRO A N 1
ATOM 1192 C CA . PRO A 1 167 ? 6.896 -22.258 46.574 1.00 59.91 167 PRO A CA 1
ATOM 1193 C C . PRO A 1 167 ? 6.552 -22.863 45.213 1.00 59.91 167 PRO A C 1
ATOM 1195 O O . PRO A 1 167 ? 7.169 -23.844 44.787 1.00 59.91 167 PRO A O 1
ATOM 1198 N N . ALA A 1 168 ? 5.549 -22.290 44.540 1.00 64.25 168 ALA A N 1
ATOM 1199 C CA . ALA A 1 168 ? 5.199 -22.681 43.183 1.00 64.25 168 ALA A CA 1
ATOM 1200 C C . ALA A 1 168 ? 6.467 -22.612 42.322 1.00 64.25 168 ALA A C 1
ATOM 1202 O O . ALA A 1 168 ? 7.142 -21.581 42.250 1.00 64.25 168 ALA A O 1
ATOM 1203 N N . ARG A 1 169 ? 6.829 -23.748 41.723 1.00 70.00 169 ARG A N 1
ATOM 1204 C CA . ARG A 1 169 ? 8.091 -23.936 41.009 1.00 70.00 169 ARG A CA 1
ATOM 1205 C C . ARG A 1 169 ? 8.172 -22.898 39.875 1.00 70.00 169 ARG A C 1
ATOM 1207 O O . ARG A 1 169 ? 7.395 -22.952 38.932 1.00 70.00 169 ARG A O 1
ATOM 1214 N N . SER A 1 170 ? 9.074 -21.917 39.990 1.00 76.06 170 SER A N 1
ATOM 1215 C CA . SER A 1 170 ? 9.081 -20.706 39.144 1.00 76.06 170 SER A CA 1
ATOM 1216 C C . SER A 1 170 ? 9.875 -20.841 37.838 1.00 76.06 170 SER A C 1
ATOM 1218 O O . SER A 1 170 ? 9.745 -19.993 36.952 1.00 76.06 170 SER A O 1
ATOM 1220 N N . TRP A 1 171 ? 10.669 -21.909 37.683 1.00 77.44 171 TRP A N 1
ATOM 1221 C CA . TRP A 1 171 ? 11.474 -22.133 36.475 1.00 77.44 171 TRP A CA 1
ATOM 1222 C C . TRP A 1 171 ? 10.661 -22.277 35.176 1.00 77.44 171 TRP A C 1
ATOM 1224 O O . TRP A 1 171 ? 11.158 -21.761 34.182 1.00 77.44 171 TRP A O 1
ATOM 1234 N N . PRO A 1 172 ? 9.436 -22.857 35.120 1.00 84.38 172 PRO A N 1
ATOM 1235 C CA . PRO A 1 172 ? 8.687 -22.945 33.863 1.00 84.38 172 PRO A CA 1
ATOM 1236 C C . PRO A 1 172 ? 8.319 -21.556 33.337 1.00 84.38 172 PRO A C 1
ATOM 1238 O O . PRO A 1 172 ? 8.374 -21.301 32.141 1.00 84.38 172 PRO A O 1
ATOM 1241 N N . ARG A 1 173 ? 8.017 -20.621 34.248 1.00 85.50 173 ARG A N 1
ATOM 1242 C CA . ARG A 1 173 ? 7.726 -19.222 33.908 1.00 85.50 173 ARG A CA 1
ATOM 1243 C C . ARG A 1 173 ? 8.967 -18.496 33.406 1.00 85.50 173 ARG A C 1
ATOM 1245 O O . ARG A 1 173 ? 8.897 -17.787 32.411 1.00 85.50 173 ARG A O 1
ATOM 1252 N N . ARG A 1 174 ? 10.103 -18.667 34.091 1.00 88.38 174 ARG A N 1
ATOM 1253 C CA . ARG A 1 174 ? 11.378 -18.067 33.666 1.00 88.38 174 ARG A CA 1
ATOM 1254 C C . ARG A 1 174 ? 11.810 -18.618 32.311 1.00 88.38 174 ARG A C 1
ATOM 1256 O O . ARG A 1 174 ? 12.163 -17.837 31.439 1.00 88.38 174 ARG A O 1
ATOM 1263 N N . LEU A 1 175 ? 11.702 -19.931 32.113 1.00 90.50 175 LEU A N 1
ATOM 1264 C CA . LEU A 1 175 ? 11.985 -20.579 30.837 1.00 90.50 175 LEU A CA 1
ATOM 1265 C C . LEU A 1 175 ? 11.069 -20.054 29.726 1.00 90.50 175 LEU A C 1
ATOM 1267 O O . LEU A 1 175 ? 11.566 -19.716 28.661 1.00 90.50 175 LEU A O 1
ATOM 1271 N N . ALA A 1 176 ? 9.764 -19.917 29.984 1.00 90.06 176 ALA A N 1
ATOM 1272 C CA . ALA A 1 176 ? 8.825 -19.352 29.018 1.00 90.06 176 ALA A CA 1
ATOM 1273 C C . ALA A 1 176 ? 9.159 -17.895 28.647 1.00 90.06 176 ALA A C 1
ATOM 1275 O O . ALA A 1 176 ? 9.082 -17.545 27.473 1.00 90.06 176 ALA A O 1
ATOM 1276 N N . LEU A 1 177 ? 9.588 -17.062 29.607 1.00 91.44 177 LEU A N 1
ATOM 1277 C CA . LEU A 1 177 ? 10.072 -15.702 29.319 1.00 91.44 177 LEU A CA 1
ATOM 1278 C C . LEU A 1 177 ? 11.331 -15.719 28.450 1.00 91.44 177 LEU A C 1
ATOM 1280 O O . LEU A 1 177 ? 11.377 -15.012 27.450 1.00 91.44 177 LEU A O 1
ATOM 1284 N N . PHE A 1 178 ? 12.339 -16.519 28.809 1.00 93.50 178 PHE A N 1
ATOM 1285 C CA . PHE A 1 178 ? 13.586 -16.596 28.043 1.00 93.50 178 PHE A CA 1
ATOM 1286 C C . PHE A 1 178 ? 13.357 -17.124 26.628 1.00 93.50 178 PHE A C 1
ATOM 1288 O O . PHE A 1 178 ? 13.828 -16.515 25.673 1.00 93.50 178 PHE A O 1
ATOM 1295 N N . ALA A 1 179 ? 12.596 -18.209 26.485 1.00 93.19 179 ALA A N 1
ATOM 1296 C CA . ALA A 1 179 ? 12.228 -18.753 25.184 1.00 93.19 179 ALA A CA 1
ATOM 1297 C C . ALA A 1 179 ? 11.413 -17.741 24.366 1.00 93.19 179 ALA A C 1
ATOM 1299 O O . ALA A 1 179 ? 11.684 -17.552 23.184 1.00 93.19 179 ALA A O 1
ATOM 1300 N N . GLY A 1 180 ? 10.475 -17.030 25.002 1.00 93.50 180 GLY A N 1
ATOM 1301 C CA . GLY A 1 180 ? 9.684 -16.002 24.338 1.00 93.50 180 GLY A CA 1
ATOM 1302 C C . GLY A 1 180 ? 10.529 -14.840 23.812 1.00 93.50 180 GLY A C 1
ATOM 1303 O O . GLY A 1 180 ? 10.416 -14.476 22.643 1.00 93.50 180 GLY A O 1
ATOM 1304 N N . LEU A 1 181 ? 11.432 -14.308 24.640 1.00 93.81 181 LEU A N 1
ATOM 1305 C CA . LEU A 1 181 ? 12.364 -13.247 24.248 1.00 93.81 181 LEU A CA 1
ATOM 1306 C C . LEU A 1 181 ? 13.339 -13.705 23.156 1.00 93.81 181 LEU A C 1
ATOM 1308 O O . LEU A 1 181 ? 13.607 -12.942 22.231 1.00 93.81 181 LEU A O 1
ATOM 1312 N N . ALA A 1 182 ? 13.838 -14.942 23.231 1.00 94.38 182 ALA A N 1
ATOM 1313 C CA . ALA A 1 182 ? 14.728 -15.505 22.219 1.00 94.38 182 ALA A CA 1
ATOM 1314 C C . ALA A 1 182 ? 14.031 -15.650 20.858 1.00 94.38 182 ALA A C 1
ATOM 1316 O O . ALA A 1 182 ? 14.606 -15.272 19.840 1.00 94.38 182 ALA A O 1
ATOM 1317 N N . LEU A 1 183 ? 12.781 -16.131 20.832 1.00 93.19 183 LEU A N 1
ATOM 1318 C CA . LEU A 1 183 ? 11.991 -16.240 19.601 1.00 93.19 183 LEU A CA 1
ATOM 1319 C C . LEU A 1 183 ? 11.700 -14.868 18.982 1.00 93.19 183 LEU A C 1
ATOM 1321 O O . LEU A 1 183 ? 11.890 -14.689 17.780 1.00 93.19 183 LEU A O 1
ATOM 1325 N N . MET A 1 184 ? 11.293 -13.886 19.794 1.00 92.25 184 MET A N 1
ATOM 1326 C CA . MET A 1 184 ? 11.054 -12.519 19.315 1.00 92.25 184 MET A CA 1
ATOM 1327 C C . MET A 1 184 ? 12.340 -11.870 18.795 1.00 92.25 184 MET A C 1
ATOM 1329 O O . MET A 1 184 ? 12.342 -11.301 17.706 1.00 92.25 184 MET A O 1
ATOM 1333 N N . GLY A 1 185 ? 13.439 -11.975 19.547 1.00 91.75 185 GLY A N 1
ATOM 1334 C CA . GLY A 1 185 ? 14.737 -11.426 19.157 1.00 91.75 185 GLY A CA 1
ATOM 1335 C C . GLY A 1 185 ? 15.277 -12.069 17.881 1.00 91.75 185 GLY A C 1
ATOM 1336 O O . GLY A 1 185 ? 15.677 -11.358 16.964 1.00 91.75 185 GLY A O 1
ATOM 1337 N N . GLY A 1 186 ? 15.217 -13.399 17.779 1.00 91.75 186 GLY A N 1
ATOM 1338 C CA . GLY A 1 186 ? 15.633 -14.137 16.586 1.00 91.75 186 GLY A CA 1
ATOM 1339 C C . GLY A 1 186 ? 14.816 -13.766 15.347 1.00 91.75 186 GLY A C 1
ATOM 1340 O O . GLY A 1 186 ? 15.393 -13.532 14.287 1.00 91.75 186 GLY A O 1
ATOM 1341 N N . ALA A 1 187 ? 13.493 -13.629 15.488 1.00 89.19 187 ALA A N 1
ATOM 1342 C CA . ALA A 1 187 ? 12.626 -13.169 14.405 1.00 89.19 187 ALA A CA 1
ATOM 1343 C C . ALA A 1 187 ? 12.997 -11.757 13.925 1.00 89.19 187 ALA A C 1
ATOM 1345 O O . ALA A 1 187 ? 13.127 -11.534 12.723 1.00 89.19 187 ALA A O 1
ATOM 1346 N N . LEU A 1 188 ? 13.220 -10.816 14.850 1.00 88.88 188 LEU A N 1
ATOM 1347 C CA . LEU A 1 188 ? 13.614 -9.444 14.513 1.00 88.88 188 LEU A CA 1
ATOM 1348 C C . LEU A 1 188 ? 14.988 -9.383 13.837 1.00 88.88 188 LEU A C 1
ATOM 1350 O O . LEU A 1 188 ? 15.144 -8.673 12.847 1.00 88.88 188 LEU A O 1
ATOM 1354 N N . VAL A 1 189 ? 15.966 -10.149 14.329 1.00 90.50 189 VAL A N 1
ATOM 1355 C CA . VAL A 1 189 ? 17.304 -10.242 13.722 1.00 90.50 189 VAL A CA 1
ATOM 1356 C C . VAL A 1 189 ? 17.219 -10.817 12.310 1.00 90.50 189 VAL A C 1
ATOM 1358 O O . VAL A 1 189 ? 17.813 -10.260 11.391 1.00 90.50 189 VAL A O 1
ATOM 1361 N N . TYR A 1 190 ? 16.442 -11.881 12.106 1.00 89.25 190 TYR A N 1
ATOM 1362 C CA . TYR A 1 190 ? 16.219 -12.448 10.777 1.00 89.25 190 TYR A CA 1
ATOM 1363 C C . TYR A 1 190 ? 15.570 -11.428 9.824 1.00 89.25 190 TYR A C 1
ATOM 1365 O O . TYR A 1 190 ? 16.054 -11.219 8.711 1.00 89.25 1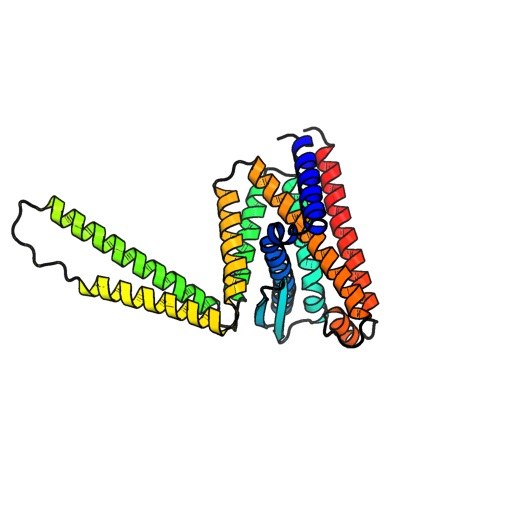90 TYR A O 1
ATOM 1373 N N . ILE A 1 191 ? 14.510 -10.744 10.264 1.00 86.69 191 ILE A N 1
ATOM 1374 C CA . ILE A 1 191 ? 13.820 -9.721 9.464 1.00 86.69 191 ILE A CA 1
ATOM 1375 C C . ILE A 1 191 ? 14.766 -8.557 9.118 1.00 86.69 191 ILE A C 1
ATOM 1377 O O . ILE A 1 191 ? 14.728 -8.033 8.005 1.00 86.69 191 ILE A O 1
ATOM 1381 N N . PHE A 1 192 ? 15.634 -8.164 10.051 1.00 86.69 192 PHE A N 1
ATOM 1382 C CA . PHE A 1 192 ? 16.651 -7.141 9.821 1.00 86.69 192 PHE A CA 1
ATOM 1383 C C . PHE A 1 192 ? 17.676 -7.574 8.767 1.00 86.69 192 PHE A C 1
ATOM 1385 O O . PHE A 1 192 ? 17.875 -6.861 7.788 1.00 86.69 192 PHE A O 1
ATOM 1392 N N . ILE A 1 193 ? 18.276 -8.759 8.923 1.00 86.25 193 ILE A N 1
ATOM 1393 C CA . ILE A 1 193 ? 19.310 -9.271 8.006 1.00 86.25 193 ILE A CA 1
ATOM 1394 C C . ILE A 1 193 ? 18.755 -9.467 6.589 1.00 86.25 193 ILE A C 1
ATOM 1396 O O . ILE A 1 193 ? 19.458 -9.241 5.609 1.00 86.25 193 ILE A O 1
ATOM 1400 N N . THR A 1 194 ? 17.483 -9.846 6.467 1.00 84.25 194 THR A N 1
ATOM 1401 C CA . THR A 1 194 ? 16.818 -10.052 5.170 1.00 84.25 194 THR A CA 1
ATOM 1402 C C . THR A 1 194 ? 16.318 -8.764 4.510 1.00 84.25 194 THR A C 1
ATOM 1404 O O . THR A 1 194 ? 15.729 -8.824 3.432 1.00 84.25 194 THR A O 1
ATOM 1407 N N . GLY A 1 195 ? 16.525 -7.597 5.131 1.00 82.50 195 GLY A N 1
ATOM 1408 C CA . GLY A 1 195 ? 16.057 -6.309 4.608 1.00 82.50 195 GLY A CA 1
ATOM 1409 C C . GLY A 1 195 ? 14.540 -6.110 4.694 1.00 82.50 195 GLY A C 1
ATOM 1410 O O . GLY A 1 195 ? 14.019 -5.119 4.188 1.00 82.50 195 GLY A O 1
ATOM 1411 N N . GLY A 1 196 ? 13.818 -7.018 5.357 1.00 87.00 196 GLY A N 1
ATOM 1412 C CA . GLY A 1 196 ? 12.368 -6.939 5.514 1.00 87.00 196 GLY A CA 1
ATOM 1413 C C . GLY A 1 196 ? 11.919 -5.945 6.587 1.00 87.00 196 GLY A C 1
ATOM 1414 O O . GLY A 1 196 ? 10.740 -5.609 6.630 1.00 87.00 196 GLY A O 1
ATOM 1415 N N . LEU A 1 197 ? 12.818 -5.465 7.458 1.00 86.94 197 LEU A N 1
ATOM 1416 C CA . LEU A 1 197 ? 12.440 -4.688 8.647 1.00 86.94 197 LEU A CA 1
ATOM 1417 C C . LEU A 1 197 ? 11.613 -3.446 8.324 1.00 86.94 197 LEU A C 1
ATOM 1419 O O . LEU A 1 197 ? 10.600 -3.217 8.982 1.00 86.94 197 LEU A O 1
ATOM 1423 N N . LEU A 1 198 ? 12.004 -2.671 7.310 1.00 89.00 198 LEU A N 1
ATOM 1424 C CA . LEU A 1 198 ? 11.238 -1.484 6.939 1.00 89.00 198 LEU A CA 1
ATOM 1425 C C . LEU A 1 198 ? 9.879 -1.859 6.343 1.00 89.00 198 LEU A C 1
ATOM 1427 O O . LEU A 1 198 ? 8.883 -1.242 6.695 1.00 89.00 198 LEU A O 1
ATOM 1431 N N . ALA A 1 199 ? 9.804 -2.903 5.516 1.00 90.06 199 ALA A N 1
ATOM 1432 C CA . ALA A 1 199 ? 8.535 -3.384 4.971 1.00 90.06 199 ALA A CA 1
ATOM 1433 C C . ALA A 1 199 ? 7.588 -3.884 6.080 1.00 90.06 199 ALA A C 1
ATOM 1435 O O . ALA A 1 199 ? 6.397 -3.583 6.060 1.00 90.06 199 ALA A O 1
ATOM 1436 N N . TRP A 1 200 ? 8.123 -4.574 7.094 1.00 89.75 200 TRP A N 1
ATOM 1437 C CA . TRP A 1 200 ? 7.391 -4.970 8.302 1.00 89.75 200 TRP A CA 1
ATOM 1438 C C . TRP A 1 200 ? 6.929 -3.772 9.130 1.00 89.75 200 TRP A C 1
ATOM 1440 O O . TRP A 1 200 ? 5.789 -3.753 9.592 1.00 89.75 200 TRP A O 1
ATOM 1450 N N . ALA A 1 201 ? 7.788 -2.767 9.301 1.00 89.75 201 ALA A N 1
ATOM 1451 C CA . ALA A 1 201 ? 7.443 -1.546 10.013 1.00 89.75 201 ALA A CA 1
ATOM 1452 C C . ALA A 1 201 ? 6.343 -0.772 9.277 1.00 89.75 201 ALA A C 1
ATOM 1454 O O . ALA A 1 201 ? 5.329 -0.453 9.883 1.00 89.75 201 ALA A O 1
ATOM 1455 N N . VAL A 1 202 ? 6.496 -0.527 7.975 1.00 91.31 202 VAL A N 1
ATOM 1456 C CA . VAL A 1 202 ? 5.535 0.220 7.151 1.00 91.31 202 VAL A CA 1
ATOM 1457 C C . VAL A 1 202 ? 4.206 -0.526 7.055 1.00 91.31 202 VAL A C 1
ATOM 1459 O O . VAL A 1 202 ? 3.171 0.018 7.440 1.00 91.31 202 VAL A O 1
ATOM 1462 N N . GLY A 1 203 ? 4.220 -1.783 6.603 1.00 91.50 203 GLY A N 1
ATOM 1463 C CA . GLY A 1 203 ? 3.005 -2.573 6.422 1.00 91.50 203 GLY A CA 1
ATOM 1464 C C . GLY A 1 203 ? 2.299 -2.883 7.743 1.00 91.50 203 GLY A C 1
ATOM 1465 O O . GLY A 1 203 ? 1.084 -2.717 7.846 1.00 91.50 203 GLY A O 1
ATOM 1466 N N . GLY A 1 204 ? 3.052 -3.257 8.782 1.00 91.00 204 GLY A N 1
ATOM 1467 C CA . GLY A 1 204 ? 2.515 -3.568 10.107 1.00 91.00 204 GLY A CA 1
ATOM 1468 C C . GLY A 1 204 ? 1.985 -2.343 10.855 1.00 91.00 204 GLY A C 1
ATOM 1469 O O . GLY A 1 204 ? 0.864 -2.381 11.368 1.00 91.00 204 GLY A O 1
ATOM 1470 N N . LEU A 1 205 ? 2.748 -1.243 10.897 1.00 92.00 205 LEU A N 1
ATOM 1471 C CA . LEU A 1 205 ? 2.319 -0.008 11.562 1.00 92.00 205 LEU A CA 1
ATOM 1472 C C . LEU A 1 205 ? 1.124 0.611 10.841 1.00 92.00 205 LEU A C 1
ATOM 1474 O O . LEU A 1 205 ? 0.148 0.968 11.499 1.00 92.00 205 LEU A O 1
ATOM 1478 N N . MET A 1 206 ? 1.160 0.701 9.507 1.00 94.56 206 MET A N 1
ATOM 1479 C CA . MET A 1 206 ? 0.033 1.249 8.753 1.00 94.56 206 MET A CA 1
ATOM 1480 C C . MET A 1 206 ? -1.210 0.381 8.932 1.00 94.56 206 MET A C 1
ATOM 1482 O O . MET A 1 206 ? -2.286 0.905 9.208 1.00 94.56 206 MET A O 1
ATOM 1486 N N . ALA A 1 207 ? -1.084 -0.946 8.865 1.00 95.38 207 ALA A N 1
ATOM 1487 C CA . ALA A 1 207 ? -2.218 -1.818 9.128 1.00 95.38 207 ALA A CA 1
ATOM 1488 C C . ALA A 1 207 ? -2.795 -1.626 10.534 1.00 95.38 207 ALA A C 1
ATOM 1490 O O . ALA A 1 207 ? -4.014 -1.558 10.673 1.00 95.38 207 ALA A O 1
ATOM 1491 N N . LEU A 1 208 ? -1.953 -1.479 11.561 1.00 95.12 208 LEU A N 1
ATOM 1492 C CA . LEU A 1 208 ? -2.404 -1.194 12.924 1.00 95.12 208 LEU A CA 1
ATOM 1493 C C . LEU A 1 208 ? -3.137 0.152 13.016 1.00 95.12 208 LEU A C 1
ATOM 1495 O O . LEU A 1 208 ? -4.171 0.242 13.680 1.00 95.12 208 LEU A O 1
ATOM 1499 N N . VAL A 1 209 ? -2.634 1.187 12.339 1.00 95.94 209 VAL A N 1
ATOM 1500 C CA . VAL A 1 209 ? -3.286 2.502 12.273 1.00 95.94 209 VAL A CA 1
ATOM 1501 C C . VAL A 1 209 ? -4.660 2.378 11.618 1.00 95.94 209 VAL A C 1
ATOM 1503 O O . VAL A 1 209 ? -5.651 2.817 12.200 1.00 95.94 209 VAL A O 1
ATOM 1506 N N . LEU A 1 210 ? -4.762 1.722 10.460 1.00 97.44 210 LEU A N 1
ATOM 1507 C CA . LEU A 1 210 ? -6.035 1.549 9.752 1.00 97.44 210 LEU A CA 1
ATOM 1508 C C . LEU A 1 210 ? -7.022 0.672 10.520 1.00 97.44 210 LEU A C 1
ATOM 1510 O O . LEU A 1 210 ? -8.206 1.004 10.584 1.00 97.44 210 LEU A O 1
ATOM 1514 N N . TRP A 1 211 ? -6.528 -0.388 11.161 1.00 97.44 211 TRP A N 1
ATOM 1515 C CA . TRP A 1 211 ? -7.289 -1.235 12.078 1.00 97.44 211 TRP A CA 1
ATOM 1516 C C . TRP A 1 211 ? -7.879 -0.391 13.218 1.00 97.44 211 TRP A C 1
ATOM 1518 O O . TRP A 1 211 ? -9.079 -0.437 13.486 1.00 97.44 211 TRP A O 1
ATOM 1528 N N . SER A 1 212 ? -7.053 0.459 13.835 1.00 97.38 212 SER A N 1
ATOM 1529 C CA . SER A 1 212 ? -7.450 1.323 14.953 1.00 97.38 212 SER A CA 1
ATOM 1530 C C . SER A 1 212 ? -8.455 2.395 14.534 1.00 97.38 212 SER A C 1
ATOM 1532 O O . SER A 1 212 ? -9.429 2.641 15.245 1.00 97.38 212 SER A O 1
ATOM 1534 N N . VAL A 1 213 ? -8.275 3.005 13.358 1.00 97.69 213 VAL A N 1
ATOM 1535 C CA . VAL A 1 213 ? -9.242 3.961 12.798 1.00 97.69 213 VAL A CA 1
ATOM 1536 C C . VAL A 1 213 ? -10.579 3.263 12.524 1.00 97.69 213 VAL A C 1
ATOM 1538 O O . VAL A 1 213 ? -11.631 3.782 12.901 1.00 97.69 213 VAL A O 1
ATOM 1541 N N . ALA A 1 214 ? -10.562 2.063 11.940 1.00 96.56 214 ALA A N 1
ATOM 1542 C CA . ALA A 1 214 ? -11.774 1.288 11.672 1.00 96.56 214 ALA A CA 1
ATOM 1543 C C . ALA A 1 214 ? -12.524 0.872 12.950 1.00 96.56 214 ALA A C 1
ATOM 1545 O O . ALA A 1 214 ? -13.758 0.840 12.951 1.00 96.56 214 ALA A O 1
ATOM 1546 N N . ALA A 1 215 ? -11.789 0.558 14.021 1.00 96.31 215 ALA A N 1
ATOM 1547 C CA . ALA A 1 215 ? -12.345 0.116 15.296 1.00 96.31 215 ALA A CA 1
ATOM 1548 C C . ALA A 1 215 ? -12.867 1.267 16.166 1.00 96.31 215 ALA A C 1
ATOM 1550 O O . ALA A 1 215 ? -13.930 1.134 16.772 1.00 96.31 215 ALA A O 1
ATOM 1551 N N . TYR A 1 216 ? -12.125 2.376 16.242 1.00 96.88 216 TYR A N 1
ATOM 1552 C CA . TYR A 1 216 ? -12.309 3.367 17.309 1.00 96.88 216 TYR A CA 1
ATOM 1553 C C . TYR A 1 216 ? -12.599 4.789 16.826 1.00 96.88 216 TYR A C 1
ATOM 1555 O O . TYR A 1 216 ? -13.183 5.570 17.576 1.00 96.88 216 TYR A O 1
ATOM 1563 N N . ALA A 1 217 ? -12.201 5.163 15.607 1.00 96.50 217 ALA A N 1
ATOM 1564 C CA . ALA A 1 217 ? -12.416 6.530 15.139 1.00 96.50 217 ALA A CA 1
ATOM 1565 C C . ALA A 1 217 ? -13.899 6.772 14.802 1.00 96.50 217 ALA A C 1
ATOM 1567 O O . ALA A 1 217 ? -14.579 5.873 14.303 1.00 96.50 217 ALA A O 1
ATOM 1568 N N . PRO A 1 218 ? -14.431 7.989 15.013 1.00 95.19 218 PRO A N 1
ATOM 1569 C CA . PRO A 1 218 ? -15.801 8.294 14.626 1.00 95.19 218 PRO A CA 1
ATOM 1570 C C . PRO A 1 218 ? -15.923 8.350 13.090 1.00 95.19 218 PRO A C 1
ATOM 1572 O O . PRO A 1 218 ? -14.928 8.587 12.395 1.00 95.19 218 PRO A O 1
ATOM 1575 N N . PRO A 1 219 ? -17.136 8.212 12.518 1.00 93.00 219 PRO A N 1
ATOM 1576 C CA . PRO A 1 219 ? -17.272 7.905 11.091 1.00 93.00 219 PRO A CA 1
ATOM 1577 C C . PRO A 1 219 ? -16.743 9.000 10.150 1.00 93.00 219 PRO A C 1
ATOM 1579 O O . PRO A 1 219 ? -16.332 8.704 9.033 1.00 93.00 219 PRO A O 1
ATOM 1582 N N . ARG A 1 220 ? -16.677 10.260 10.611 1.00 91.81 220 ARG A N 1
ATOM 1583 C CA . ARG A 1 220 ? -16.044 11.360 9.859 1.00 91.81 220 ARG A CA 1
ATOM 1584 C C . ARG A 1 220 ? -14.545 11.136 9.650 1.00 91.81 220 ARG A C 1
ATOM 1586 O O . ARG A 1 220 ? -14.060 11.341 8.545 1.00 91.81 220 ARG A O 1
ATOM 1593 N N . TRP A 1 221 ? -13.831 10.709 10.693 1.00 94.56 221 TRP A N 1
ATOM 1594 C CA . TRP A 1 221 ? -12.396 10.430 10.617 1.00 94.56 221 TRP A CA 1
ATOM 1595 C C . TRP A 1 221 ? -12.129 9.163 9.807 1.00 94.56 221 TRP A C 1
ATOM 1597 O O . TRP A 1 221 ? -11.237 9.170 8.974 1.00 94.56 221 TRP A O 1
ATOM 1607 N N . GLN A 1 222 ? -12.967 8.130 9.943 1.00 96.25 222 GLN A N 1
ATOM 1608 C CA . GLN A 1 222 ? -12.882 6.934 9.096 1.00 96.25 222 GLN A CA 1
ATOM 1609 C C . GLN A 1 222 ? -13.009 7.279 7.607 1.00 96.25 222 GLN A C 1
ATOM 1611 O O . GLN A 1 222 ? -12.178 6.876 6.794 1.00 96.25 222 GLN A O 1
ATOM 1616 N N . GLN A 1 223 ? -14.032 8.062 7.254 1.00 95.31 223 GLN A N 1
ATOM 1617 C CA . GLN A 1 223 ? -14.266 8.499 5.881 1.00 95.31 223 GLN A CA 1
ATOM 1618 C C . GLN A 1 223 ? -13.126 9.394 5.380 1.00 95.31 223 GLN A C 1
ATOM 1620 O O . GLN A 1 223 ? -12.638 9.193 4.269 1.00 95.31 223 GLN A O 1
ATOM 1625 N N . GLY A 1 224 ? -12.677 10.343 6.207 1.00 95.50 224 GLY A N 1
ATOM 1626 C CA . GLY A 1 224 ? -11.548 11.219 5.906 1.00 95.50 224 GLY A CA 1
ATOM 1627 C C . GLY A 1 224 ? -10.263 10.442 5.628 1.00 95.50 224 GLY A C 1
ATOM 1628 O O . GLY A 1 224 ? -9.621 10.706 4.620 1.00 95.50 224 GLY A O 1
ATOM 1629 N N . THR A 1 225 ? -9.929 9.439 6.445 1.00 96.50 225 THR A N 1
ATOM 1630 C CA . THR A 1 225 ? -8.754 8.578 6.242 1.00 96.50 225 THR A CA 1
ATOM 1631 C C . THR A 1 225 ? -8.835 7.797 4.935 1.00 96.50 225 THR A C 1
ATOM 1633 O O . THR A 1 225 ? -7.866 7.782 4.183 1.00 96.50 225 THR A O 1
ATOM 1636 N N . VAL A 1 226 ? -9.983 7.181 4.629 1.00 96.88 226 VAL A N 1
ATOM 1637 C CA . VAL A 1 226 ? -10.173 6.439 3.369 1.00 96.88 226 VAL A CA 1
ATOM 1638 C C . VAL A 1 226 ? -10.002 7.355 2.158 1.00 96.88 226 VAL A C 1
ATOM 1640 O O . VAL A 1 226 ? -9.303 6.996 1.214 1.00 96.88 226 VAL A O 1
ATOM 1643 N N . ILE A 1 227 ? -10.604 8.547 2.188 1.00 96.31 227 ILE A N 1
ATOM 1644 C CA . ILE A 1 227 ? -10.485 9.519 1.095 1.00 96.31 227 ILE A CA 1
ATOM 1645 C C . ILE A 1 227 ? -9.047 10.027 0.980 1.00 96.31 227 ILE A C 1
ATOM 1647 O O . ILE A 1 227 ? -8.517 10.067 -0.124 1.00 96.31 227 ILE A O 1
ATOM 1651 N N . PHE A 1 228 ? -8.410 10.379 2.098 1.00 96.88 228 PHE A N 1
ATOM 1652 C CA . PHE A 1 228 ? -7.033 10.868 2.127 1.00 96.88 228 PHE A CA 1
ATOM 1653 C C . PHE A 1 228 ? -6.056 9.847 1.543 1.00 96.88 228 PHE A C 1
ATOM 1655 O O . PHE A 1 228 ? -5.307 10.185 0.634 1.00 96.88 228 PHE A O 1
ATOM 1662 N N . LEU A 1 229 ? -6.122 8.588 1.984 1.00 96.94 229 LEU A N 1
ATOM 1663 C CA . LEU A 1 229 ? -5.305 7.515 1.412 1.00 96.94 229 LEU A CA 1
ATOM 1664 C C . LEU A 1 229 ? -5.620 7.274 -0.061 1.00 96.94 229 LEU A C 1
ATOM 1666 O O . LEU A 1 229 ? -4.711 7.044 -0.850 1.00 96.94 229 LEU A O 1
ATOM 1670 N N . GLY A 1 230 ? -6.898 7.351 -0.440 1.00 97.00 230 GLY A N 1
ATOM 1671 C CA . GLY A 1 230 ? -7.313 7.243 -1.833 1.00 97.00 230 GLY A CA 1
ATOM 1672 C C . GLY A 1 230 ? -6.668 8.308 -2.722 1.00 97.00 230 GLY A C 1
ATOM 1673 O O . GLY A 1 230 ? -6.148 7.984 -3.787 1.00 97.00 230 GLY A O 1
ATOM 1674 N N . VAL A 1 231 ? -6.660 9.565 -2.264 1.00 96.44 231 VAL A N 1
ATOM 1675 C CA . VAL A 1 231 ? -5.987 10.683 -2.942 1.00 96.44 231 VAL A CA 1
ATOM 1676 C C . VAL A 1 231 ? -4.476 10.473 -2.969 1.00 96.44 231 VAL A C 1
ATOM 1678 O O . VAL A 1 231 ? -3.891 10.578 -4.042 1.00 96.44 231 VAL A O 1
ATOM 1681 N N . GLN A 1 232 ? -3.861 10.156 -1.826 1.00 95.81 232 GLN A N 1
ATOM 1682 C CA . GLN A 1 232 ? -2.414 9.969 -1.727 1.00 95.81 232 GLN A CA 1
ATOM 1683 C C . GLN A 1 232 ? -1.933 8.899 -2.708 1.00 95.81 232 GLN A C 1
ATOM 1685 O O . GLN A 1 232 ? -1.057 9.176 -3.512 1.00 95.81 232 GLN A O 1
ATOM 1690 N N . LEU A 1 233 ? -2.551 7.713 -2.713 1.00 96.12 233 LEU A N 1
ATOM 1691 C CA . LEU A 1 233 ? -2.148 6.607 -3.589 1.00 96.12 233 LEU A CA 1
ATOM 1692 C C . LEU A 1 233 ? -2.386 6.899 -5.073 1.00 96.12 233 LEU A C 1
ATOM 1694 O O . LEU A 1 233 ? -1.596 6.487 -5.921 1.00 96.12 233 LEU A O 1
ATOM 1698 N N . ALA A 1 234 ? -3.467 7.611 -5.399 1.00 95.00 234 ALA A N 1
ATOM 1699 C CA . ALA A 1 234 ? -3.748 8.008 -6.772 1.00 95.00 234 ALA A CA 1
ATOM 1700 C C . ALA A 1 234 ? -2.728 9.033 -7.292 1.00 95.00 234 ALA A C 1
ATOM 1702 O O . ALA A 1 234 ? -2.257 8.906 -8.422 1.00 95.00 234 ALA A O 1
ATOM 1703 N N . LEU A 1 235 ? -2.389 10.043 -6.483 1.00 92.25 235 LEU A N 1
ATOM 1704 C CA . LEU A 1 235 ? -1.430 11.082 -6.862 1.00 92.25 235 LEU A CA 1
ATOM 1705 C C . LEU A 1 235 ? 0.010 10.568 -6.853 1.00 92.25 235 LEU A C 1
ATOM 1707 O O . LEU A 1 235 ? 0.745 10.860 -7.792 1.00 92.25 235 LEU A O 1
ATOM 1711 N N . ASP A 1 236 ? 0.386 9.772 -5.854 1.00 91.38 236 ASP A N 1
ATOM 1712 C CA . ASP A 1 236 ? 1.700 9.135 -5.777 1.00 91.38 236 ASP A CA 1
ATOM 1713 C C . ASP A 1 236 ? 1.923 8.204 -6.975 1.00 91.38 236 ASP A C 1
ATOM 1715 O O . ASP A 1 236 ? 2.890 8.379 -7.707 1.00 91.38 236 ASP A O 1
ATOM 1719 N N . GLY A 1 237 ? 0.960 7.328 -7.294 1.00 90.81 237 GLY A N 1
ATOM 1720 C CA . GLY A 1 237 ? 1.049 6.455 -8.468 1.00 90.81 237 GLY A CA 1
ATOM 1721 C C . GLY A 1 237 ? 1.186 7.219 -9.794 1.00 90.81 237 GLY A C 1
ATOM 1722 O O . GLY A 1 237 ? 1.969 6.821 -10.659 1.00 90.81 237 GLY A O 1
ATOM 1723 N N . LEU A 1 238 ? 0.488 8.352 -9.954 1.00 90.06 238 LEU A N 1
ATOM 1724 C CA . LEU A 1 238 ? 0.694 9.239 -11.107 1.00 90.06 238 LEU A CA 1
ATOM 1725 C C . LEU A 1 238 ? 2.094 9.863 -11.105 1.00 90.06 238 LEU A C 1
ATOM 1727 O O . LEU A 1 238 ? 2.746 9.895 -12.148 1.00 90.06 238 LEU A O 1
ATOM 1731 N N . ASN A 1 239 ? 2.566 10.341 -9.954 1.00 90.00 239 ASN A N 1
ATOM 1732 C CA . ASN A 1 239 ? 3.897 10.918 -9.810 1.00 90.00 239 ASN A CA 1
ATOM 1733 C C . ASN A 1 239 ? 5.000 9.889 -10.114 1.00 90.00 239 ASN A C 1
ATOM 1735 O O . ASN A 1 239 ? 5.978 10.218 -10.789 1.00 90.00 239 ASN A O 1
ATOM 1739 N N . SER A 1 240 ? 4.821 8.624 -9.718 1.00 89.00 240 SER A N 1
ATOM 1740 C CA . SER A 1 240 ? 5.735 7.532 -10.063 1.00 89.00 240 SER A CA 1
ATOM 1741 C C . SER A 1 240 ? 5.801 7.307 -11.577 1.00 89.00 240 SER A C 1
ATOM 1743 O O . SER A 1 240 ? 6.887 7.106 -12.115 1.00 89.00 240 SER A O 1
ATOM 1745 N N . ILE A 1 241 ? 4.671 7.386 -12.292 1.00 87.69 241 ILE A N 1
ATOM 1746 C CA . ILE A 1 241 ? 4.645 7.258 -13.761 1.00 87.69 241 ILE A CA 1
ATOM 1747 C C . ILE A 1 241 ? 5.295 8.472 -14.441 1.00 87.69 241 ILE A C 1
ATOM 1749 O O . ILE A 1 241 ? 6.024 8.315 -15.419 1.00 87.69 241 ILE A O 1
ATOM 1753 N N . LEU A 1 242 ? 5.076 9.687 -13.929 1.00 86.38 242 LEU A N 1
ATOM 1754 C CA . LEU A 1 242 ? 5.749 10.887 -14.441 1.00 86.38 242 LEU A CA 1
ATOM 1755 C C . LEU A 1 242 ? 7.267 10.811 -14.232 1.00 86.38 242 LEU A C 1
ATOM 1757 O O . LEU A 1 242 ? 8.033 11.179 -15.120 1.00 86.38 242 LEU A O 1
ATOM 1761 N N . THR A 1 243 ? 7.698 10.271 -13.094 1.00 85.94 243 THR A N 1
ATOM 1762 C CA . THR A 1 243 ? 9.111 9.991 -12.810 1.00 85.94 243 THR A CA 1
ATOM 1763 C C . THR A 1 243 ? 9.657 8.913 -13.749 1.00 85.94 243 THR A C 1
ATOM 1765 O O . THR A 1 243 ? 10.751 9.044 -14.286 1.00 85.94 243 THR A O 1
ATOM 1768 N N . LEU A 1 244 ? 8.882 7.867 -14.039 1.00 86.12 244 LEU A N 1
ATOM 1769 C CA . LEU A 1 244 ? 9.261 6.849 -15.020 1.00 86.12 244 LEU A CA 1
ATOM 1770 C C . LEU A 1 244 ? 9.438 7.445 -16.425 1.00 86.12 244 LEU A C 1
ATOM 1772 O O . LEU A 1 244 ? 10.370 7.092 -17.146 1.00 86.12 244 LEU A O 1
ATOM 1776 N N . TRP A 1 245 ? 8.578 8.383 -16.815 1.00 85.31 245 TRP A N 1
ATOM 1777 C CA . TRP A 1 245 ? 8.676 9.068 -18.102 1.00 85.31 245 TRP A CA 1
ATOM 1778 C C . TRP A 1 245 ? 9.968 9.886 -18.249 1.00 85.31 245 TRP A C 1
ATOM 1780 O O . TRP A 1 245 ? 10.543 9.952 -19.334 1.00 85.31 245 TRP A O 1
ATOM 1790 N N . THR A 1 246 ? 10.460 10.506 -17.175 1.00 84.62 246 THR A N 1
ATOM 1791 C CA . THR A 1 246 ? 11.749 11.214 -17.211 1.00 84.62 246 THR A CA 1
ATOM 1792 C C . THR A 1 246 ? 12.926 10.237 -17.187 1.00 84.62 246 THR A C 1
ATOM 1794 O O . THR A 1 246 ? 13.878 10.406 -17.950 1.00 84.62 246 THR A O 1
ATOM 1797 N N . LEU A 1 247 ? 12.837 9.172 -16.385 1.00 84.00 247 LEU A N 1
ATOM 1798 C CA . LEU A 1 247 ? 13.873 8.141 -16.276 1.00 84.00 247 LEU A CA 1
ATOM 1799 C C . LEU A 1 247 ? 14.066 7.338 -17.566 1.00 84.00 247 LEU A C 1
ATOM 1801 O O . LEU A 1 247 ? 15.196 7.010 -17.907 1.00 84.00 247 LEU A O 1
ATOM 1805 N N . THR A 1 248 ? 12.997 7.053 -18.310 1.00 81.62 248 THR A N 1
ATOM 1806 C CA . THR A 1 248 ? 13.075 6.319 -19.591 1.00 81.62 248 THR A CA 1
ATOM 1807 C C . THR A 1 248 ? 13.838 7.073 -20.677 1.00 81.62 248 THR A C 1
ATOM 1809 O O . THR A 1 248 ? 14.408 6.445 -21.558 1.00 81.62 248 THR A O 1
ATOM 1812 N N . ARG A 1 249 ? 13.931 8.403 -20.572 1.00 79.06 249 ARG A N 1
ATOM 1813 C CA . ARG A 1 249 ? 14.729 9.256 -21.471 1.00 79.06 249 ARG A CA 1
ATOM 1814 C C . ARG A 1 249 ? 16.196 9.385 -21.051 1.00 79.06 249 ARG A C 1
ATOM 1816 O O . ARG A 1 249 ? 16.954 10.109 -21.689 1.00 79.06 249 ARG A O 1
ATOM 1823 N N . SER A 1 250 ? 16.574 8.741 -19.950 1.00 74.00 250 SER A N 1
ATOM 1824 C CA . SER A 1 250 ? 17.927 8.743 -19.397 1.00 74.00 250 SER A CA 1
ATOM 1825 C C . SER A 1 250 ? 18.587 7.398 -19.723 1.00 74.00 250 SER A C 1
ATOM 1827 O O . SER A 1 250 ? 18.078 6.363 -19.304 1.00 74.00 250 SER A O 1
ATOM 1829 N N . ASP A 1 251 ? 19.725 7.392 -20.426 1.00 58.72 251 ASP A N 1
ATOM 1830 C CA . ASP A 1 251 ? 20.314 6.204 -21.090 1.00 58.72 251 ASP A CA 1
ATOM 1831 C C . ASP A 1 251 ? 20.653 4.974 -20.203 1.00 58.72 251 ASP A C 1
ATOM 1833 O O . ASP A 1 251 ? 21.110 3.961 -20.723 1.00 58.72 251 ASP A O 1
ATOM 1837 N N . HIS A 1 252 ? 20.490 5.016 -18.873 1.00 55.94 252 HIS A N 1
ATOM 1838 C CA . HIS A 1 252 ? 21.058 4.000 -17.962 1.00 55.94 252 HIS A CA 1
ATOM 1839 C C . HIS A 1 252 ? 20.137 3.525 -16.818 1.00 55.94 252 HIS A C 1
ATOM 1841 O O . HIS A 1 252 ? 20.603 2.851 -15.898 1.00 55.94 252 HIS A O 1
ATOM 1847 N N . ALA A 1 253 ? 18.838 3.839 -16.829 1.00 60.59 253 ALA A N 1
ATOM 1848 C CA . ALA A 1 253 ? 17.948 3.438 -15.734 1.00 60.59 253 ALA A CA 1
ATOM 1849 C C . ALA A 1 253 ? 17.299 2.062 -15.981 1.00 60.59 253 ALA A C 1
ATOM 1851 O O . ALA A 1 253 ? 16.436 1.921 -16.845 1.00 60.59 253 ALA A O 1
ATOM 1852 N N . HIS A 1 254 ? 17.653 1.053 -15.176 1.00 76.00 254 HIS A N 1
ATOM 1853 C CA . HIS A 1 254 ? 16.902 -0.206 -15.110 1.00 76.00 254 HIS A CA 1
ATOM 1854 C C . HIS A 1 254 ? 15.544 0.068 -14.446 1.00 76.00 254 HIS A C 1
ATOM 1856 O O . HIS A 1 254 ? 15.486 0.388 -13.261 1.00 76.00 254 HIS A O 1
ATOM 1862 N N . ASN A 1 255 ? 14.460 0.006 -15.218 1.00 87.75 255 ASN A N 1
ATOM 1863 C CA . ASN A 1 255 ? 13.101 0.277 -14.751 1.00 87.75 255 ASN A CA 1
ATOM 1864 C C . ASN A 1 255 ? 12.088 -0.655 -15.437 1.00 87.75 255 ASN A C 1
ATOM 1866 O O . ASN A 1 255 ? 12.414 -1.361 -16.398 1.00 87.75 255 ASN A O 1
ATOM 1870 N N . ASP A 1 256 ? 10.850 -0.665 -14.952 1.00 91.19 256 ASP A N 1
ATOM 1871 C CA . ASP A 1 256 ? 9.804 -1.561 -15.456 1.00 91.19 256 ASP A CA 1
ATOM 1872 C C . ASP A 1 256 ? 9.433 -1.305 -16.917 1.00 91.19 256 ASP A C 1
ATOM 1874 O O . ASP A 1 256 ? 9.181 -2.246 -17.672 1.00 91.19 256 ASP A O 1
ATOM 1878 N N . ALA A 1 257 ? 9.442 -0.047 -17.358 1.00 91.19 257 ALA A N 1
ATOM 1879 C CA . ALA A 1 257 ? 9.184 0.275 -18.758 1.00 91.19 257 ALA A CA 1
ATOM 1880 C C . ALA A 1 257 ? 10.311 -0.230 -19.671 1.00 91.19 257 ALA A C 1
ATOM 1882 O O . ALA A 1 257 ? 10.030 -0.793 -20.728 1.00 91.19 257 ALA A O 1
ATOM 1883 N N . ALA A 1 258 ? 11.572 -0.119 -19.246 1.00 91.06 258 ALA A N 1
ATOM 1884 C CA . ALA A 1 258 ? 12.712 -0.707 -19.946 1.00 91.06 258 ALA A CA 1
ATOM 1885 C C . ALA A 1 258 ? 12.614 -2.243 -19.986 1.00 91.06 258 ALA A C 1
ATOM 1887 O O . ALA A 1 258 ? 12.887 -2.865 -21.014 1.00 91.06 258 ALA A O 1
ATOM 1888 N N . THR A 1 259 ? 12.136 -2.861 -18.902 1.00 91.69 259 THR A N 1
ATOM 1889 C CA . THR A 1 259 ? 11.845 -4.300 -18.867 1.00 91.69 259 THR A CA 1
ATOM 1890 C C . THR A 1 259 ? 10.788 -4.690 -19.902 1.00 91.69 259 THR A C 1
ATOM 1892 O O . THR A 1 259 ? 10.968 -5.663 -20.638 1.00 91.69 259 THR A O 1
ATOM 1895 N N . MET A 1 260 ? 9.698 -3.929 -19.996 1.00 93.94 260 MET A N 1
ATOM 1896 C CA . MET A 1 260 ? 8.644 -4.171 -20.982 1.00 93.94 260 MET A CA 1
ATOM 1897 C C . MET A 1 260 ? 9.107 -3.924 -22.410 1.00 93.94 260 MET A C 1
ATOM 1899 O O . MET A 1 260 ? 8.709 -4.663 -23.312 1.00 93.94 260 MET A O 1
ATOM 1903 N N . ALA A 1 261 ? 9.983 -2.944 -22.618 1.00 93.19 261 ALA A N 1
ATOM 1904 C CA . ALA A 1 261 ? 10.587 -2.705 -23.916 1.00 93.19 261 ALA A CA 1
ATOM 1905 C C . ALA A 1 261 ? 11.392 -3.919 -24.389 1.00 93.19 261 ALA A C 1
ATOM 1907 O O . ALA A 1 261 ? 11.177 -4.406 -25.497 1.00 93.19 261 ALA A O 1
ATOM 1908 N N . GLY A 1 262 ? 12.218 -4.495 -23.510 1.00 92.19 262 GLY A N 1
ATOM 1909 C CA . GLY A 1 262 ? 12.946 -5.730 -23.807 1.00 92.19 262 GLY A CA 1
ATOM 1910 C C . GLY A 1 262 ? 12.038 -6.942 -24.060 1.00 92.19 262 GLY A C 1
ATOM 1911 O O . GLY A 1 262 ? 12.382 -7.808 -24.858 1.00 92.19 262 GLY A O 1
ATOM 1912 N N . LEU A 1 263 ? 10.871 -7.008 -23.411 1.00 93.56 263 LEU A N 1
ATOM 1913 C CA . LEU A 1 263 ? 9.910 -8.106 -23.580 1.00 93.56 263 LEU A CA 1
ATOM 1914 C C . LEU A 1 263 ? 9.065 -8.010 -24.855 1.00 93.56 263 LEU A C 1
ATOM 1916 O O . LEU A 1 263 ? 8.623 -9.036 -25.365 1.00 93.56 263 LEU A O 1
ATOM 1920 N N . THR A 1 264 ? 8.781 -6.797 -25.328 1.00 94.75 264 THR A N 1
ATOM 1921 C CA . THR A 1 264 ? 7.758 -6.557 -26.365 1.00 94.75 264 THR A CA 1
ATOM 1922 C C . THR A 1 264 ? 8.304 -5.921 -27.636 1.00 94.75 264 THR A C 1
ATOM 1924 O O . THR A 1 264 ? 7.617 -5.922 -28.653 1.00 94.75 264 THR A O 1
ATOM 1927 N N . GLY A 1 265 ? 9.517 -5.368 -27.593 1.00 92.44 265 GLY A N 1
ATOM 1928 C CA . GLY A 1 265 ? 10.124 -4.618 -28.692 1.00 92.44 265 GLY A CA 1
ATOM 1929 C C . GLY A 1 265 ? 9.572 -3.200 -28.875 1.00 92.44 265 GLY A C 1
ATOM 1930 O O . GLY A 1 265 ? 10.040 -2.484 -29.757 1.00 92.44 265 GLY A O 1
ATOM 1931 N N . LEU A 1 266 ? 8.596 -2.772 -28.065 1.00 93.94 266 LEU A N 1
ATOM 1932 C CA . LEU A 1 266 ? 8.078 -1.400 -28.082 1.00 93.94 266 LEU A CA 1
ATOM 1933 C C . LEU A 1 266 ? 8.937 -0.479 -27.198 1.00 93.94 266 LEU A C 1
ATOM 1935 O O . LEU A 1 266 ? 9.435 -0.942 -26.176 1.00 93.94 266 LEU A O 1
ATOM 1939 N N . PRO A 1 267 ? 9.087 0.818 -27.524 1.00 92.06 267 PRO A N 1
ATOM 1940 C CA . PRO A 1 267 ? 9.860 1.752 -26.701 1.00 92.06 267 PRO A CA 1
ATOM 1941 C C . PRO A 1 267 ? 9.348 1.842 -25.255 1.00 92.06 267 PRO A C 1
ATOM 1943 O O . PRO A 1 267 ? 8.153 1.686 -24.994 1.00 92.06 267 PRO A O 1
ATOM 1946 N N . ALA A 1 268 ? 10.230 2.134 -24.298 1.00 91.31 268 ALA A N 1
ATOM 1947 C CA . ALA A 1 268 ? 9.858 2.230 -22.884 1.00 91.31 268 ALA A CA 1
ATOM 1948 C C . ALA A 1 268 ? 8.847 3.370 -22.632 1.00 91.31 268 ALA A C 1
ATOM 1950 O O . ALA A 1 268 ? 7.922 3.243 -21.828 1.00 91.31 268 ALA A O 1
ATOM 1951 N N . GLU A 1 269 ? 8.957 4.459 -23.389 1.00 90.88 269 GLU A N 1
ATOM 1952 C CA . GLU A 1 269 ? 8.060 5.612 -23.350 1.00 90.88 269 GLU A CA 1
ATOM 1953 C C . GLU A 1 269 ? 6.635 5.238 -23.753 1.00 90.88 269 GLU A C 1
ATOM 1955 O O . GLU A 1 269 ? 5.677 5.773 -23.196 1.00 90.88 269 GLU A O 1
ATOM 1960 N N . PHE A 1 270 ? 6.474 4.289 -24.684 1.00 92.69 270 PHE A N 1
ATOM 1961 C CA . PHE A 1 270 ? 5.153 3.783 -25.048 1.00 92.69 270 PHE A CA 1
ATOM 1962 C C . PHE A 1 270 ? 4.464 3.161 -23.828 1.00 92.69 270 PHE A C 1
ATOM 1964 O O . PHE A 1 270 ? 3.313 3.487 -23.540 1.00 92.69 270 PHE A O 1
ATOM 1971 N N . TRP A 1 271 ? 5.179 2.322 -23.073 1.00 93.31 271 TRP A N 1
ATOM 1972 C CA . TRP A 1 271 ? 4.645 1.674 -21.873 1.00 93.31 271 TRP A CA 1
ATOM 1973 C C . TRP A 1 271 ? 4.366 2.669 -20.747 1.00 93.31 271 TRP A C 1
ATOM 1975 O O . TRP A 1 271 ? 3.266 2.658 -20.191 1.00 93.31 271 TRP A O 1
ATOM 1985 N N . ALA A 1 272 ? 5.299 3.585 -20.472 1.00 92.19 272 ALA A N 1
ATOM 1986 C CA . ALA A 1 272 ? 5.096 4.647 -19.487 1.00 92.19 272 ALA A CA 1
ATOM 1987 C C . ALA A 1 272 ? 3.866 5.512 -19.830 1.00 92.19 272 ALA A C 1
ATOM 1989 O O . ALA A 1 272 ? 3.026 5.780 -18.968 1.00 92.19 272 ALA A O 1
ATOM 1990 N N . GLY A 1 273 ? 3.705 5.887 -21.104 1.00 92.88 273 GLY A N 1
ATOM 1991 C CA . GLY A 1 273 ? 2.547 6.636 -21.592 1.00 92.88 273 GLY A CA 1
ATOM 1992 C C . GLY A 1 273 ? 1.236 5.851 -21.497 1.00 92.88 273 GLY A C 1
ATOM 1993 O O . GLY A 1 273 ? 0.225 6.395 -21.050 1.00 92.88 273 GLY A O 1
ATOM 1994 N N . ALA A 1 274 ? 1.245 4.566 -21.861 1.00 94.31 274 ALA A N 1
ATOM 1995 C CA . ALA A 1 274 ? 0.068 3.702 -21.799 1.00 94.31 274 ALA A CA 1
ATOM 1996 C C . ALA A 1 274 ? -0.438 3.519 -20.359 1.00 94.31 274 ALA A C 1
ATOM 1998 O O . ALA A 1 274 ? -1.637 3.661 -20.100 1.00 94.31 274 ALA A O 1
ATOM 1999 N N . TRP A 1 275 ? 0.461 3.259 -19.406 1.00 95.19 275 TRP A N 1
ATOM 2000 C CA . TRP A 1 275 ? 0.098 3.140 -17.990 1.00 95.19 275 TRP A CA 1
ATOM 2001 C C . TRP A 1 275 ? -0.342 4.473 -17.397 1.00 95.19 275 TRP A C 1
ATOM 2003 O O . TRP A 1 275 ? -1.293 4.500 -16.614 1.00 95.19 275 TRP A O 1
ATOM 2013 N N . GLY A 1 276 ? 0.285 5.579 -17.808 1.00 94.06 276 GLY A N 1
ATOM 2014 C CA . GLY A 1 276 ? -0.139 6.927 -17.435 1.00 94.06 276 GLY A CA 1
ATOM 2015 C C . GLY A 1 276 ? -1.564 7.227 -17.889 1.00 94.06 276 GLY A C 1
ATOM 2016 O O . GLY A 1 276 ? -2.399 7.628 -17.079 1.00 94.06 276 GLY A O 1
ATOM 2017 N N . LEU A 1 277 ? -1.883 6.955 -19.157 1.00 94.88 277 LEU A N 1
ATOM 2018 C CA . LEU A 1 277 ? -3.232 7.134 -19.690 1.00 94.88 277 LEU A CA 1
ATOM 2019 C C . LEU A 1 277 ? -4.251 6.258 -18.954 1.00 94.88 277 LEU A C 1
ATOM 2021 O O . LEU A 1 277 ? -5.299 6.754 -18.542 1.00 94.88 277 LEU A O 1
ATOM 2025 N N . LEU A 1 278 ? -3.943 4.975 -18.749 1.00 95.31 278 LEU A N 1
ATOM 2026 C CA . LEU A 1 278 ? -4.821 4.066 -18.013 1.00 95.31 278 LEU A CA 1
ATOM 2027 C C . LEU A 1 278 ? -5.074 4.565 -16.583 1.00 95.31 278 LEU A C 1
ATOM 2029 O O . LEU A 1 278 ? -6.216 4.585 -16.127 1.00 95.31 278 LEU A O 1
ATOM 2033 N N . SER A 1 279 ? -4.029 5.037 -15.906 1.00 95.00 279 SER A N 1
ATOM 2034 C CA . SER A 1 279 ? -4.113 5.586 -14.551 1.00 95.00 279 SER A CA 1
ATOM 2035 C C . SER A 1 279 ? -4.999 6.831 -14.495 1.00 95.00 279 SER A C 1
ATOM 2037 O O . SER A 1 279 ? -5.882 6.931 -13.641 1.00 95.00 279 SER A O 1
ATOM 2039 N N . LEU A 1 280 ? -4.846 7.747 -15.456 1.00 94.88 280 LEU A N 1
ATOM 2040 C CA . LEU A 1 280 ? -5.706 8.924 -15.586 1.00 94.88 280 LEU A CA 1
ATOM 2041 C C . LEU A 1 280 ? -7.169 8.543 -15.834 1.00 94.88 280 LEU A C 1
ATOM 2043 O O . LEU A 1 280 ? -8.063 9.149 -15.244 1.00 94.88 280 LEU A O 1
ATOM 2047 N N . LEU A 1 281 ? -7.434 7.529 -16.663 1.00 96.50 281 LEU A N 1
ATOM 2048 C CA . LEU A 1 281 ? -8.792 7.037 -16.913 1.00 96.50 281 LEU A CA 1
ATOM 2049 C C . LEU A 1 281 ? -9.424 6.439 -15.650 1.00 96.50 281 LEU A C 1
ATOM 2051 O O . LEU A 1 281 ? -10.589 6.721 -15.360 1.00 96.50 281 LEU A O 1
ATOM 2055 N N . VAL A 1 282 ? -8.661 5.659 -14.880 1.00 96.44 282 VAL A N 1
ATOM 2056 C CA . VAL A 1 282 ? -9.104 5.075 -13.605 1.00 96.44 282 VAL A CA 1
ATOM 2057 C C . VAL A 1 282 ? -9.440 6.174 -12.592 1.00 96.44 282 VAL A C 1
ATOM 2059 O O . VAL A 1 282 ? -10.525 6.163 -12.005 1.00 96.44 282 VAL A O 1
ATOM 2062 N N . ILE A 1 283 ? -8.568 7.173 -12.446 1.00 94.69 283 ILE A N 1
ATOM 2063 C CA . ILE A 1 283 ? -8.785 8.313 -11.544 1.00 94.69 283 ILE A CA 1
ATOM 2064 C C . ILE A 1 283 ? -9.988 9.144 -11.998 1.00 94.69 283 ILE A C 1
ATOM 2066 O O . ILE A 1 283 ? -10.864 9.456 -11.191 1.00 94.69 283 ILE A O 1
ATOM 2070 N N . ALA A 1 284 ? -10.095 9.451 -13.292 1.00 94.88 284 ALA A N 1
ATOM 2071 C CA . ALA A 1 284 ? -11.238 10.173 -13.843 1.00 94.88 284 ALA A CA 1
ATOM 2072 C C . ALA A 1 284 ? -12.554 9.410 -13.621 1.00 94.88 284 ALA A C 1
ATOM 2074 O O . ALA A 1 284 ? -13.575 10.018 -13.296 1.00 94.88 284 ALA A O 1
ATOM 2075 N N . GLY A 1 285 ? -12.541 8.080 -13.753 1.00 95.56 285 GLY A N 1
ATOM 2076 C CA . GLY A 1 285 ? -13.674 7.215 -13.431 1.00 95.56 285 GLY A CA 1
ATOM 2077 C C . GLY A 1 285 ? -14.085 7.314 -11.960 1.00 95.56 285 GLY A C 1
ATOM 2078 O O . GLY A 1 285 ? -15.265 7.531 -11.668 1.00 95.56 285 GLY A O 1
ATOM 2079 N N . ALA A 1 286 ? -13.118 7.237 -11.043 1.00 93.75 286 ALA A N 1
ATOM 2080 C CA . ALA A 1 286 ? -13.358 7.373 -9.607 1.00 93.75 286 ALA A CA 1
ATOM 2081 C C . ALA A 1 286 ? -13.921 8.756 -9.243 1.00 93.75 286 ALA A C 1
ATOM 2083 O O . ALA A 1 286 ? -14.929 8.840 -8.541 1.00 93.75 286 ALA A O 1
ATOM 2084 N N . LEU A 1 287 ? -13.347 9.839 -9.777 1.00 92.00 287 LEU A N 1
ATOM 2085 C CA . LEU A 1 287 ? -13.817 11.209 -9.540 1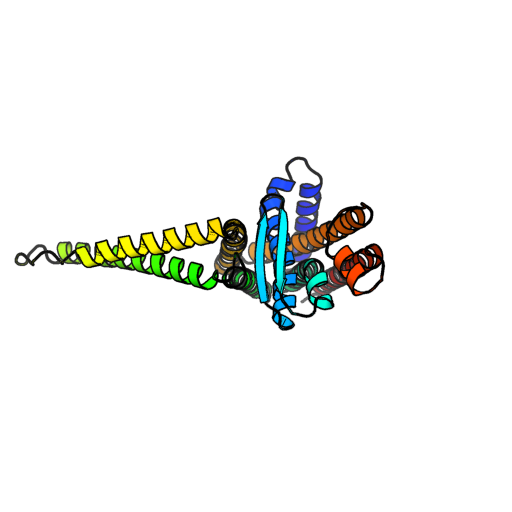.00 92.00 287 LEU A CA 1
ATOM 2086 C C . LEU A 1 287 ? -15.215 11.456 -10.125 1.00 92.00 287 LEU A C 1
ATOM 2088 O O . LEU A 1 287 ? -16.053 12.089 -9.482 1.00 92.00 287 LEU A O 1
ATOM 2092 N N . ARG A 1 288 ? -15.514 10.918 -11.315 1.00 91.19 288 ARG A N 1
ATOM 2093 C CA . ARG A 1 288 ? -16.864 10.978 -11.905 1.00 91.19 288 ARG A CA 1
ATOM 2094 C C . ARG A 1 288 ? -17.885 10.240 -11.049 1.00 91.19 288 ARG A C 1
ATOM 2096 O O . ARG A 1 288 ? -18.985 10.755 -10.848 1.00 91.19 288 ARG A O 1
ATOM 2103 N N . HIS A 1 289 ? -17.538 9.056 -10.542 1.00 88.62 289 HIS A N 1
ATOM 2104 C CA . HIS A 1 289 ? -18.390 8.328 -9.603 1.00 88.62 289 HIS A CA 1
ATOM 2105 C C . HIS A 1 289 ? -18.644 9.172 -8.350 1.00 88.62 289 HIS A C 1
ATOM 2107 O O . HIS A 1 289 ? -19.800 9.400 -7.999 1.00 88.62 289 HIS A O 1
ATOM 2113 N N . TYR A 1 290 ? -17.577 9.728 -7.771 1.00 84.62 290 TYR A N 1
ATOM 2114 C CA . TYR A 1 290 ? -17.620 10.597 -6.597 1.00 84.62 290 TYR A CA 1
ATOM 2115 C C . TYR A 1 290 ? -18.555 11.804 -6.781 1.00 84.62 290 TYR A C 1
ATOM 2117 O O . TYR A 1 290 ? -19.395 12.098 -5.922 1.00 84.62 290 TYR A O 1
ATOM 2125 N N . GLY A 1 291 ? -18.464 12.481 -7.930 1.00 83.88 291 GLY A N 1
ATOM 2126 C CA . GLY A 1 291 ? -19.327 13.609 -8.287 1.00 83.88 291 GLY A CA 1
ATOM 2127 C C . GLY A 1 291 ? -20.804 13.225 -8.418 1.00 83.88 291 GLY A C 1
ATOM 2128 O O . GLY A 1 291 ? -21.669 13.917 -7.889 1.00 83.88 291 GLY A O 1
ATOM 2129 N N . ARG A 1 292 ? -21.116 12.087 -9.050 1.00 85.06 292 ARG A N 1
ATOM 2130 C CA . ARG A 1 292 ? -22.507 11.622 -9.227 1.00 85.06 292 ARG A CA 1
ATOM 2131 C C . ARG A 1 292 ? -23.165 11.230 -7.907 1.00 85.06 292 ARG A C 1
ATOM 2133 O O . ARG A 1 292 ? -24.285 11.651 -7.619 1.00 85.06 292 ARG A O 1
ATOM 2140 N N . THR A 1 293 ? -22.454 10.474 -7.072 1.00 77.38 293 THR A N 1
ATOM 2141 C CA . THR A 1 293 ? -22.960 10.043 -5.759 1.00 77.38 293 THR A CA 1
ATOM 2142 C C . THR A 1 293 ? -23.210 11.208 -4.810 1.00 77.38 293 THR A C 1
ATOM 2144 O O . THR A 1 293 ? -24.026 11.098 -3.905 1.00 77.38 293 THR A O 1
ATOM 2147 N N . THR A 1 294 ? -22.532 12.340 -5.015 1.00 65.94 294 THR A N 1
ATOM 2148 C CA . THR A 1 294 ? -22.705 13.526 -4.171 1.00 65.94 294 THR A CA 1
ATOM 2149 C C . THR A 1 294 ? -23.807 14.474 -4.664 1.00 65.94 294 THR A C 1
ATOM 2151 O O . THR A 1 294 ? -24.292 15.303 -3.893 1.00 65.94 294 THR A O 1
ATOM 2154 N N . GLN A 1 295 ? -24.256 14.333 -5.913 1.00 62.84 295 GLN A N 1
ATOM 2155 C CA . GLN A 1 295 ? -25.348 15.131 -6.484 1.00 62.84 295 GLN A CA 1
ATOM 2156 C C . GLN A 1 295 ? -26.733 14.494 -6.320 1.00 62.84 295 GLN A C 1
ATOM 2158 O O . GLN A 1 295 ? -27.728 15.204 -6.423 1.00 62.84 295 GLN A O 1
ATOM 2163 N N . THR A 1 296 ? -26.816 13.189 -6.052 1.00 55.84 296 THR A N 1
ATOM 2164 C CA . THR A 1 296 ? -28.104 12.498 -5.889 1.00 55.84 296 THR A CA 1
ATOM 2165 C C . THR A 1 296 ? -28.623 12.734 -4.462 1.00 55.84 296 THR A C 1
ATOM 2167 O O . THR A 1 296 ? -27.951 12.306 -3.518 1.00 55.84 296 THR A O 1
ATOM 2170 N N . PRO A 1 297 ? -29.755 13.436 -4.254 1.00 48.50 297 PRO A N 1
ATOM 2171 C CA . PRO A 1 297 ? -30.365 13.543 -2.932 1.00 48.50 297 PRO A CA 1
ATOM 2172 C C . PRO A 1 297 ? -30.850 12.154 -2.498 1.00 48.50 297 PRO A C 1
ATOM 2174 O O . PRO A 1 297 ? -31.409 11.424 -3.316 1.00 48.50 297 PRO A O 1
ATOM 2177 N N . ALA A 1 298 ? -30.587 11.791 -1.241 1.00 52.78 298 ALA A N 1
ATOM 2178 C CA . ALA A 1 298 ? -31.180 10.613 -0.607 1.00 52.78 298 ALA A CA 1
ATOM 2179 C C . ALA A 1 298 ? -32.643 10.877 -0.241 1.00 52.78 298 ALA A C 1
ATOM 2181 O O . ALA A 1 298 ? -32.940 12.043 0.115 1.00 52.78 298 ALA A O 1
#